Protein AF-A0AAN9QXZ0-F1 (afdb_monomer_lite)

Organism: Canavalia gladiata (NCBI:txid3824)

Radius of gyration: 25.08 Å; chains: 1; bounding box: 59×78×86 Å

Foldseek 3Di:
DDDDDDDPPPPPPPPPPQLLVCQQDVALFHEADPPPDFQHKYFDAQQVDWFQALCCVPPVGTGRFGDAPWAWRHKYKAWEQDWDPPLLPDPPNSSVVSCVVCVVVVALVAKAKEKEWEWADDNIIITTITITMDSHHDPCPALVNCLQPDDLVLVLQFKKKAKDWPWFDPLLRVLVVVPRMDSQSPQFDWDWDDDPRYIYIYTYLVRHPLSNLNVVVCLVTLQGTKMKMWIWGHDDDSVNPPTHTNGIMIRHRHDSVSHHYDYDPDPPPPDPPPPDDDDDDDDDDDDDDDDDDDDDDDDDDDDDDDDDCVVVVVVVVVVVVVSVVSVVVSVVVVD

pLDDT: mean 77.3, std 26.91, range [22.84, 98.81]

Secondary structure (DSSP, 8-state):
------------------HHHHHHHSSSS-B--TTT--SEEE---GGGSEEE-TTHHHH--EEE--S-SSEEEEEEEEEESS----GGGSTT-HHHHHHHHHHHTT-STT-EEEEEEEEE-SSSEEEEEEEEEESSPPPTTSHHHHHHHS-HHHHHHHEEEEEEEEE--HHHHHHHHHTSEE-HHHHSEEEEEE-SSEEEEEEEGGG-HHHHHHHHHHHHTTTT-EEEEEEEE---SGGGPSP-EEEEEEEES--GGGPEE---S-------------------------------------------HHHHHHHHHHHHHHHHHHHHHHHHTT-

Sequence (335 aa):
MCPTDSDSRSSTSADSAHWTSTTINGGSIRHIDLNSGTNGWASPPGDVFHLRSRTYFTERVKSPAGDYLLSPVGMDWLKSTAKLENVLGRPDNRVAQALRQAQAQGKSKKSLIFAVNLQIPGKEYHSAVFYFAAEDPVPSGSLLGRFIEGDDGFRNQRFKLVNRIVKGPWIVKKTVGNYSACLLGRALTCNYHRGPNYFEIDVDIGSSAIANAILRLALGYVTCVTIDMGFVVEAQTQEELPERLIGAVRVCQMEMSSATVVDVPNATRGGNKHFFLWDEGRTGWVSESFGWWAACGTGEEECEVNGTAHAAEKCHKTTLLFEQQAMLDIAAAIQ

InterPro domains:
  IPR009769 Protein ENHANCED DISEASE RESISTANCE 2, C-terminal [PF07059] (41-255)
  IPR045096 Protein ENHANCED DISEASE RESISTANCE 2-like [PTHR12136] (15-264)

Structure (mmCIF, N/CA/C/O backbone):
data_AF-A0AAN9QXZ0-F1
#
_entry.id   AF-A0AAN9QXZ0-F1
#
loop_
_atom_site.group_PDB
_atom_site.id
_atom_site.type_symbol
_atom_site.label_atom_id
_atom_site.label_alt_id
_atom_site.label_comp_id
_atom_site.label_asym_id
_atom_site.label_entity_id
_atom_site.label_seq_id
_atom_site.pdbx_PDB_ins_code
_atom_site.Cartn_x
_atom_site.Cartn_y
_atom_site.Cartn_z
_atom_site.occupancy
_atom_site.B_iso_or_equiv
_atom_site.auth_seq_id
_atom_site.auth_comp_id
_atom_site.auth_asym_id
_atom_site.auth_atom_id
_atom_site.pdbx_PDB_model_num
ATOM 1 N N . MET A 1 1 ? 28.808 -45.214 36.063 1.00 36.94 1 MET A N 1
ATOM 2 C CA . MET A 1 1 ? 28.661 -45.887 34.758 1.00 36.94 1 MET A CA 1
ATOM 3 C C . MET A 1 1 ? 27.205 -45.772 34.350 1.00 36.94 1 MET A C 1
ATOM 5 O O . MET A 1 1 ? 26.359 -46.353 35.015 1.00 36.94 1 MET A O 1
ATOM 9 N N . CYS A 1 2 ? 26.919 -44.944 33.349 1.00 36.31 2 CYS A N 1
ATOM 10 C CA . CYS A 1 2 ? 25.605 -44.850 32.711 1.00 36.31 2 CYS A CA 1
ATOM 11 C C . CYS A 1 2 ? 25.415 -46.011 31.719 1.00 36.31 2 CYS A C 1
ATOM 13 O O . CYS A 1 2 ? 26.405 -46.449 31.129 1.00 36.31 2 CYS A O 1
ATOM 15 N N . PRO A 1 3 ? 24.171 -46.423 31.450 1.00 43.22 3 PRO A N 1
ATOM 16 C CA . PRO A 1 3 ? 23.755 -46.930 30.143 1.00 43.22 3 PRO A CA 1
ATOM 17 C C . PRO A 1 3 ? 22.738 -45.943 29.531 1.00 43.22 3 PRO A C 1
ATOM 19 O O . PRO A 1 3 ? 21.721 -45.650 30.151 1.00 43.22 3 PRO A O 1
ATOM 22 N N . THR A 1 4 ? 23.156 -45.139 28.552 1.00 37.72 4 THR A N 1
ATOM 23 C CA . THR A 1 4 ? 23.056 -45.336 27.086 1.00 37.72 4 THR A CA 1
ATOM 24 C C . THR A 1 4 ? 21.648 -45.200 26.507 1.00 37.72 4 THR A C 1
ATOM 26 O O . THR A 1 4 ? 20.700 -45.874 26.897 1.00 37.72 4 THR A O 1
ATOM 29 N N . ASP A 1 5 ? 21.592 -44.260 25.567 1.00 36.69 5 ASP A N 1
ATOM 30 C CA . ASP A 1 5 ? 20.453 -43.685 24.875 1.00 36.69 5 ASP A CA 1
ATOM 31 C C . ASP A 1 5 ? 19.655 -44.686 24.036 1.00 36.69 5 ASP A C 1
ATOM 33 O O . ASP A 1 5 ? 20.206 -45.531 23.330 1.00 36.69 5 ASP A O 1
ATOM 37 N N . SER A 1 6 ? 18.336 -44.496 24.026 1.00 39.97 6 SER A N 1
ATOM 38 C CA . SER A 1 6 ? 17.494 -44.883 22.899 1.00 39.97 6 SER A CA 1
ATOM 39 C C . SER A 1 6 ? 16.998 -43.610 22.219 1.00 39.97 6 SER A C 1
ATOM 41 O O . SER A 1 6 ? 16.113 -42.922 22.735 1.00 39.97 6 SER A O 1
ATOM 43 N N . ASP A 1 7 ? 17.602 -43.312 21.070 1.00 36.62 7 ASP A N 1
ATOM 44 C CA . ASP A 1 7 ? 17.244 -42.244 20.140 1.00 36.62 7 ASP A CA 1
ATOM 45 C C . ASP A 1 7 ? 15.746 -42.258 19.807 1.00 36.62 7 ASP A C 1
ATOM 47 O O . ASP A 1 7 ? 15.268 -43.044 18.983 1.00 36.62 7 ASP A O 1
ATOM 51 N N . SER A 1 8 ? 14.998 -41.321 20.390 1.00 38.12 8 SER A N 1
ATOM 52 C CA . SER A 1 8 ? 13.732 -40.890 19.806 1.00 38.12 8 SER A CA 1
ATOM 53 C C . SER A 1 8 ? 14.053 -39.869 18.718 1.00 38.12 8 SER A C 1
ATOM 55 O O . SER A 1 8 ? 14.260 -38.684 18.969 1.00 38.12 8 SER A O 1
ATOM 57 N N . ARG A 1 9 ? 14.139 -40.355 17.475 1.00 39.03 9 ARG A N 1
ATOM 58 C CA . ARG A 1 9 ? 14.052 -39.505 16.285 1.00 39.03 9 ARG A CA 1
ATOM 59 C C . ARG A 1 9 ? 12.728 -38.752 16.368 1.00 39.03 9 ARG A C 1
ATOM 61 O O . ARG A 1 9 ? 11.687 -39.301 16.010 1.00 39.03 9 ARG A O 1
ATOM 68 N N . SER A 1 10 ? 12.762 -37.510 16.846 1.00 36.34 10 SER A N 1
ATOM 69 C CA . SER A 1 10 ? 11.668 -36.580 16.626 1.00 36.34 10 SER A CA 1
ATOM 70 C C . SER A 1 10 ? 11.661 -36.282 15.132 1.00 36.34 10 SER A C 1
ATOM 72 O O . SER A 1 10 ? 12.458 -35.520 14.591 1.00 36.34 10 SER A O 1
ATOM 74 N N . SER A 1 11 ? 10.787 -36.998 14.434 1.00 35.00 11 SER A N 1
ATOM 75 C CA . SER A 1 11 ? 10.291 -36.601 13.132 1.00 35.00 11 SER A CA 1
ATOM 76 C C . SER A 1 11 ? 9.861 -35.144 13.248 1.00 35.00 11 SER A C 1
ATOM 78 O O . SER A 1 11 ? 8.850 -34.853 13.887 1.00 35.00 11 SER A O 1
ATOM 80 N N . THR A 1 12 ? 10.654 -34.233 12.691 1.00 37.94 12 THR A N 1
ATOM 81 C CA . THR A 1 12 ? 10.238 -32.862 12.439 1.00 37.94 12 THR A CA 1
ATOM 82 C C . THR A 1 12 ? 9.000 -32.954 11.564 1.00 37.94 12 THR A C 1
ATOM 84 O O . THR A 1 12 ? 9.071 -33.255 10.372 1.00 37.94 12 THR A O 1
ATOM 87 N N . SER A 1 13 ? 7.842 -32.796 12.200 1.00 39.69 13 SER A N 1
ATOM 88 C CA . SER A 1 13 ? 6.572 -32.629 11.530 1.00 39.69 13 SER A CA 1
ATOM 89 C C . SER A 1 13 ? 6.757 -31.501 10.524 1.00 39.69 13 SER A C 1
ATOM 91 O O . SER A 1 13 ? 7.084 -30.368 10.878 1.00 39.69 13 SER A O 1
ATOM 93 N N . ALA A 1 14 ? 6.551 -31.808 9.246 1.00 42.06 14 ALA A N 1
ATOM 94 C CA . ALA A 1 14 ? 6.189 -30.814 8.249 1.00 42.06 14 ALA A CA 1
ATOM 95 C C . ALA A 1 14 ? 4.781 -30.295 8.600 1.00 42.06 14 ALA A C 1
ATOM 97 O O . ALA A 1 14 ? 3.820 -30.503 7.858 1.00 42.06 14 ALA A O 1
ATOM 98 N N . ASP A 1 15 ? 4.651 -29.699 9.790 1.00 45.25 15 ASP A N 1
ATOM 99 C CA . ASP A 1 15 ? 3.459 -29.015 10.246 1.00 45.25 15 ASP A CA 1
ATOM 100 C C . ASP A 1 15 ? 3.164 -27.942 9.213 1.00 45.25 15 ASP A C 1
ATOM 102 O O . ASP A 1 15 ? 4.011 -27.111 8.881 1.00 45.25 15 ASP A O 1
ATOM 106 N N . SER A 1 16 ? 1.973 -28.042 8.631 1.00 52.72 16 SER A N 1
ATOM 107 C CA . SER A 1 16 ? 1.512 -27.219 7.524 1.00 52.72 16 SER A CA 1
ATOM 108 C C . SER A 1 16 ? 1.803 -25.745 7.796 1.00 52.72 16 SER A C 1
ATOM 110 O O . SER A 1 16 ? 1.114 -25.130 8.615 1.00 52.72 16 SER A O 1
ATOM 112 N N . ALA A 1 17 ? 2.814 -25.190 7.128 1.00 71.00 17 ALA A N 1
ATOM 113 C CA . ALA A 1 17 ? 3.158 -23.786 7.267 1.00 71.00 17 ALA A CA 1
ATOM 114 C C . ALA A 1 17 ? 1.901 -22.931 7.042 1.00 71.00 17 ALA A C 1
ATOM 116 O O . ALA A 1 17 ? 1.109 -23.200 6.132 1.00 71.00 17 ALA A O 1
ATOM 117 N N . HIS A 1 18 ? 1.685 -21.931 7.900 1.00 89.50 18 HIS A N 1
ATOM 118 C CA . HIS A 1 18 ? 0.570 -21.000 7.744 1.00 89.50 18 HIS A CA 1
ATOM 119 C C . HIS A 1 18 ? 0.632 -20.346 6.354 1.00 89.50 18 HIS A C 1
ATOM 121 O O . HIS A 1 18 ? 1.725 -20.070 5.856 1.00 89.50 18 HIS A O 1
ATOM 127 N N . TRP A 1 19 ? -0.519 -20.082 5.725 1.00 93.81 19 TRP A N 1
ATOM 128 C CA . TRP A 1 19 ? -0.582 -19.630 4.325 1.00 93.81 19 TRP A CA 1
ATOM 129 C C . TRP A 1 19 ? 0.237 -18.358 4.065 1.00 93.81 19 TRP A C 1
ATOM 131 O O . TRP A 1 19 ? 0.806 -18.198 2.986 1.00 93.81 19 TRP A O 1
ATOM 141 N N . THR A 1 20 ? 0.365 -17.494 5.076 1.00 94.19 20 THR A N 1
ATOM 142 C CA . THR A 1 20 ? 1.166 -16.268 4.990 1.00 94.19 20 THR A CA 1
ATOM 143 C C . THR A 1 20 ? 2.662 -16.540 4.863 1.00 94.19 20 THR A C 1
ATOM 145 O O . THR A 1 20 ? 3.371 -15.754 4.248 1.00 94.19 20 THR A O 1
ATOM 148 N N . SER A 1 21 ? 3.171 -17.666 5.372 1.00 92.94 21 SER A N 1
ATOM 149 C CA . SER A 1 21 ? 4.583 -18.036 5.212 1.00 92.94 21 SER A CA 1
ATOM 150 C C . SER A 1 21 ? 4.929 -18.248 3.736 1.00 92.94 21 SER A C 1
ATOM 152 O O . SER A 1 21 ? 5.956 -17.766 3.251 1.00 92.94 21 SER A O 1
ATOM 154 N N . THR A 1 22 ? 4.031 -18.896 2.988 1.00 90.88 22 THR A N 1
ATOM 155 C CA . THR A 1 22 ? 4.176 -19.086 1.541 1.00 90.88 22 THR A CA 1
ATOM 156 C C . THR A 1 22 ? 4.120 -17.754 0.798 1.00 90.88 22 THR A C 1
ATOM 158 O O . THR A 1 22 ? 4.896 -17.534 -0.130 1.00 90.88 22 THR A O 1
ATOM 161 N N . THR A 1 23 ? 3.248 -16.828 1.206 1.00 94.75 23 THR A N 1
ATOM 162 C CA . THR A 1 23 ? 3.128 -15.531 0.527 1.00 94.75 23 THR A CA 1
ATOM 163 C C . THR A 1 23 ? 4.275 -14.579 0.862 1.00 94.75 23 THR A C 1
ATOM 165 O O . THR A 1 23 ? 4.736 -13.858 -0.020 1.00 94.75 23 THR A O 1
ATOM 168 N N . ILE A 1 24 ? 4.801 -14.603 2.085 1.00 95.75 24 ILE A N 1
ATOM 169 C CA . ILE A 1 24 ? 5.940 -13.763 2.474 1.00 95.75 24 ILE A CA 1
ATOM 170 C C . ILE A 1 24 ? 7.179 -14.130 1.649 1.00 95.75 24 ILE A C 1
ATOM 172 O O . ILE A 1 24 ? 7.885 -13.246 1.168 1.00 95.75 24 ILE A O 1
ATOM 176 N N . ASN A 1 25 ? 7.407 -15.426 1.427 1.00 91.81 25 ASN A N 1
ATOM 177 C CA . ASN A 1 25 ? 8.612 -15.920 0.760 1.00 91.81 25 ASN A CA 1
ATOM 178 C C . ASN A 1 25 ? 8.453 -16.147 -0.755 1.00 91.81 25 ASN A C 1
ATOM 180 O O . ASN A 1 25 ? 9.446 -16.377 -1.437 1.00 91.81 25 ASN A O 1
ATOM 184 N N . GLY A 1 26 ? 7.229 -16.099 -1.289 1.00 86.00 26 GLY A N 1
ATOM 185 C CA . GLY A 1 26 ? 6.931 -16.400 -2.697 1.00 86.00 26 GLY A CA 1
ATOM 186 C C . GLY A 1 26 ? 6.700 -15.184 -3.600 1.00 86.00 26 GLY A C 1
ATOM 187 O O . GLY A 1 26 ? 6.128 -15.348 -4.673 1.00 86.00 26 GLY A O 1
ATOM 188 N N . GLY A 1 27 ? 7.026 -13.970 -3.144 1.00 83.75 27 GLY A N 1
ATOM 189 C CA . GLY A 1 27 ? 6.829 -12.731 -3.909 1.00 83.75 27 GLY A CA 1
ATOM 190 C C . GLY A 1 27 ? 7.903 -12.442 -4.938 1.00 83.75 27 GLY A C 1
ATOM 191 O O . GLY A 1 27 ? 8.989 -13.013 -4.887 1.00 83.75 27 GLY A O 1
ATOM 192 N N . SER A 1 28 ? 7.607 -11.521 -5.860 1.00 86.38 28 SER A N 1
ATOM 193 C CA . SER A 1 28 ? 8.611 -11.076 -6.836 1.00 86.38 28 SER A CA 1
ATOM 194 C C . SER A 1 28 ? 9.734 -10.265 -6.188 1.00 86.38 28 SER A C 1
ATOM 196 O O . SER A 1 28 ? 10.853 -10.236 -6.695 1.00 86.38 28 SER A O 1
ATOM 198 N N . ILE A 1 29 ? 9.461 -9.663 -5.027 1.00 89.31 29 ILE A N 1
ATOM 199 C CA . ILE A 1 29 ? 10.470 -9.058 -4.163 1.00 89.31 29 ILE A CA 1
ATOM 200 C C . ILE A 1 29 ? 10.706 -9.988 -2.969 1.00 89.31 29 ILE A C 1
ATOM 202 O O . ILE A 1 29 ? 9.769 -10.412 -2.288 1.00 89.31 29 ILE A O 1
ATOM 206 N N . ARG A 1 30 ? 11.977 -10.274 -2.674 1.00 92.31 30 ARG A N 1
ATOM 207 C CA . ARG A 1 30 ? 12.363 -11.154 -1.562 1.00 92.31 30 ARG A CA 1
ATOM 208 C C . ARG A 1 30 ? 12.087 -10.500 -0.211 1.00 92.31 30 ARG A C 1
ATOM 210 O O . ARG A 1 30 ? 12.412 -9.328 -0.025 1.00 92.31 30 ARG A O 1
ATOM 217 N N . HIS A 1 31 ? 11.571 -11.275 0.738 1.00 95.19 31 HIS A N 1
ATOM 218 C CA . HIS A 1 31 ? 11.568 -10.880 2.143 1.00 95.19 31 HIS A CA 1
ATOM 219 C C . HIS A 1 31 ? 13.000 -10.937 2.695 1.00 95.19 31 HIS A C 1
ATOM 221 O O . HIS A 1 31 ? 13.721 -11.908 2.457 1.00 95.19 31 HIS A O 1
ATOM 227 N N . ILE A 1 32 ? 13.431 -9.888 3.388 1.00 94.81 32 ILE A N 1
ATOM 228 C CA . ILE A 1 32 ? 14.819 -9.710 3.831 1.00 94.81 32 ILE A CA 1
ATOM 229 C C . ILE A 1 32 ? 14.897 -9.330 5.310 1.00 94.81 32 ILE A C 1
ATOM 231 O O . ILE A 1 32 ? 13.918 -8.894 5.914 1.00 94.81 32 ILE A O 1
ATOM 235 N N . ASP A 1 33 ? 16.094 -9.459 5.886 1.00 95.25 33 ASP A N 1
ATOM 236 C CA . ASP A 1 33 ? 16.373 -8.915 7.213 1.00 95.25 33 ASP A CA 1
ATOM 237 C C . ASP A 1 33 ? 16.193 -7.388 7.231 1.00 95.25 33 ASP A C 1
ATOM 239 O O . ASP A 1 33 ? 16.656 -6.674 6.339 1.00 95.25 33 ASP A O 1
ATOM 243 N N . LEU A 1 34 ? 15.545 -6.880 8.278 1.00 93.50 34 LEU A N 1
ATOM 244 C CA . LEU A 1 34 ? 15.155 -5.475 8.392 1.00 93.50 34 LEU A CA 1
ATOM 245 C C . LEU A 1 34 ? 16.350 -4.504 8.420 1.00 93.50 34 LEU A C 1
ATOM 247 O O . LEU A 1 34 ? 16.224 -3.361 7.960 1.00 93.50 34 LEU A O 1
ATOM 251 N N . ASN A 1 35 ? 17.471 -4.928 9.008 1.00 90.69 35 ASN A N 1
ATOM 252 C CA . ASN A 1 35 ? 18.607 -4.059 9.319 1.00 90.69 35 ASN A CA 1
ATOM 253 C C . ASN A 1 35 ? 19.766 -4.232 8.333 1.00 90.69 35 ASN A C 1
ATOM 255 O O . ASN A 1 35 ? 20.456 -3.262 8.023 1.00 90.69 35 ASN A O 1
ATOM 259 N N . SER A 1 36 ? 19.980 -5.455 7.851 1.00 90.75 36 SER A N 1
ATOM 260 C CA . SER A 1 36 ? 21.115 -5.834 7.004 1.00 90.75 36 SER A CA 1
ATOM 261 C C . SER A 1 36 ? 20.724 -6.204 5.571 1.00 90.75 36 SER A C 1
ATOM 263 O O . SER A 1 36 ? 21.588 -6.249 4.695 1.00 90.75 36 SER A O 1
ATOM 265 N N . GLY A 1 37 ? 19.438 -6.443 5.308 1.00 89.19 37 GLY A N 1
ATOM 266 C CA . GLY A 1 37 ? 18.949 -6.878 4.008 1.00 89.19 37 GLY A CA 1
ATOM 267 C C . GLY A 1 37 ? 19.008 -5.804 2.918 1.00 89.19 37 GLY A C 1
ATOM 268 O O . GLY A 1 37 ? 18.818 -4.610 3.161 1.00 89.19 37 GLY A O 1
ATOM 269 N N . THR A 1 38 ? 19.208 -6.246 1.676 1.00 89.25 38 THR A N 1
ATOM 270 C CA . THR A 1 38 ? 19.199 -5.407 0.469 1.00 89.25 38 THR A CA 1
ATOM 271 C C . THR A 1 38 ? 18.417 -6.082 -0.659 1.00 89.25 38 THR A C 1
ATOM 273 O O . THR A 1 38 ? 18.215 -7.298 -0.638 1.00 89.25 38 THR A O 1
ATOM 276 N N . ASN A 1 39 ? 17.973 -5.289 -1.641 1.00 88.56 39 ASN A N 1
ATOM 277 C CA . ASN A 1 39 ? 17.208 -5.742 -2.808 1.00 88.56 39 A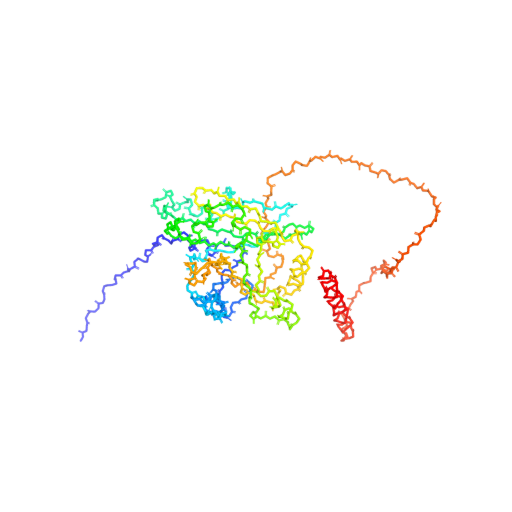SN A CA 1
ATOM 278 C C . ASN A 1 39 ? 16.021 -6.645 -2.421 1.00 88.56 39 ASN A C 1
ATOM 280 O O . ASN A 1 39 ? 15.962 -7.835 -2.757 1.00 88.56 39 ASN A O 1
ATOM 284 N N . GLY A 1 40 ? 15.134 -6.080 -1.602 1.00 92.69 40 GLY A N 1
ATOM 285 C CA . GLY A 1 40 ? 14.073 -6.818 -0.935 1.00 92.69 40 GLY A CA 1
ATOM 286 C C . GLY A 1 40 ? 13.101 -5.924 -0.172 1.00 92.69 40 GLY A C 1
ATOM 287 O O . GLY A 1 40 ? 13.238 -4.697 -0.159 1.00 92.69 40 GLY A O 1
ATOM 288 N N . TRP A 1 41 ? 12.142 -6.552 0.502 1.00 95.69 41 TRP A N 1
ATOM 289 C CA . TRP A 1 41 ? 11.209 -5.893 1.406 1.00 95.69 41 TRP A CA 1
ATOM 290 C C . TRP A 1 41 ? 11.253 -6.495 2.817 1.00 95.69 41 TRP A C 1
ATOM 292 O O . TRP A 1 41 ? 11.592 -7.662 3.003 1.00 95.69 41 TRP A O 1
ATOM 302 N N . ALA A 1 42 ? 10.901 -5.700 3.823 1.00 97.00 42 ALA A N 1
ATOM 303 C CA . ALA A 1 42 ? 10.795 -6.136 5.215 1.00 97.00 42 ALA A CA 1
ATOM 304 C C . ALA A 1 42 ? 9.619 -5.444 5.916 1.00 97.00 42 ALA A C 1
ATOM 306 O O . ALA A 1 42 ? 9.055 -4.480 5.397 1.00 97.00 42 ALA A O 1
ATOM 307 N N . SER A 1 43 ? 9.279 -5.897 7.120 1.00 96.94 43 SER A N 1
ATOM 308 C CA . SER A 1 43 ? 8.297 -5.228 7.983 1.00 96.94 43 SER A CA 1
ATOM 309 C C . SER A 1 43 ? 9.026 -4.335 8.998 1.00 96.94 43 SER A C 1
ATOM 311 O O . SER A 1 43 ? 9.713 -4.871 9.871 1.00 96.94 43 SER A O 1
ATOM 313 N N . PRO A 1 44 ? 8.961 -2.993 8.892 1.00 97.31 44 PRO A N 1
ATOM 314 C CA . PRO A 1 44 ? 9.585 -2.113 9.877 1.00 97.31 44 PRO A CA 1
ATOM 315 C C . PRO A 1 44 ? 8.846 -2.174 11.230 1.00 97.31 44 PRO A C 1
ATOM 317 O O . PRO A 1 44 ? 7.750 -2.708 11.310 1.00 97.31 44 PRO A O 1
ATOM 320 N N . PRO A 1 45 ? 9.394 -1.636 12.330 1.00 97.31 45 PRO A N 1
ATOM 321 C CA . PRO A 1 45 ? 8.628 -1.439 13.558 1.00 97.31 45 PRO A CA 1
ATOM 322 C C . PRO A 1 45 ? 7.639 -0.287 13.357 1.00 97.31 45 PRO A C 1
ATOM 324 O O . PRO A 1 45 ? 8.008 0.733 12.780 1.00 97.31 45 PRO A O 1
ATOM 327 N N . GLY A 1 46 ? 6.399 -0.397 13.833 1.00 96.88 46 GLY A N 1
ATOM 328 C CA . GLY A 1 46 ? 5.414 0.680 13.661 1.00 96.88 46 GLY A CA 1
ATOM 329 C C . GLY A 1 46 ? 5.756 1.976 14.396 1.00 96.88 46 GLY A C 1
ATOM 330 O O . GLY A 1 46 ? 5.443 3.058 13.903 1.00 96.88 46 GLY A O 1
ATOM 331 N N . ASP A 1 47 ? 6.517 1.890 15.487 1.00 96.94 47 ASP A N 1
ATOM 332 C CA . ASP A 1 47 ? 6.959 3.048 16.273 1.00 96.94 47 ASP A CA 1
ATOM 333 C C . ASP A 1 47 ? 7.873 4.017 15.517 1.00 96.94 47 ASP A C 1
ATOM 335 O O . ASP A 1 47 ? 8.067 5.159 15.936 1.00 96.94 47 ASP A O 1
ATOM 339 N N . VAL A 1 48 ? 8.412 3.604 14.366 1.00 95.50 48 VAL A N 1
ATOM 340 C CA . VAL A 1 48 ? 9.172 4.518 13.508 1.00 95.50 48 VAL A CA 1
ATOM 341 C C . VAL A 1 48 ? 8.280 5.548 12.808 1.00 95.50 48 VAL A C 1
ATOM 343 O O . VAL A 1 48 ? 8.782 6.573 12.340 1.00 95.50 48 VAL A O 1
ATOM 346 N N . PHE A 1 49 ? 6.969 5.303 12.745 1.00 96.19 49 PHE A N 1
ATOM 347 C CA . PHE A 1 49 ? 5.978 6.226 12.209 1.00 96.19 49 PHE A CA 1
ATOM 348 C C . PHE A 1 49 ? 5.306 6.991 13.347 1.00 96.19 49 PHE A C 1
ATOM 350 O O . PHE A 1 49 ? 4.828 6.404 14.313 1.00 96.19 49 PHE A O 1
ATOM 357 N N . HIS A 1 50 ? 5.239 8.315 13.210 1.00 95.69 50 HIS A N 1
ATOM 358 C CA . HIS A 1 50 ? 4.575 9.181 14.182 1.00 95.69 50 HIS A CA 1
ATOM 359 C C . HIS A 1 50 ? 3.219 9.622 13.628 1.00 95.69 50 HIS A C 1
ATOM 361 O O . HIS A 1 50 ? 3.156 10.377 12.651 1.00 95.69 50 HIS A O 1
ATOM 367 N N . LEU A 1 51 ? 2.139 9.152 14.251 1.00 97.12 51 LEU A N 1
ATOM 368 C CA . LEU A 1 51 ? 0.752 9.399 13.846 1.00 97.12 51 LEU A CA 1
ATOM 369 C C . LEU A 1 51 ? 0.009 10.245 14.884 1.00 97.12 51 LEU A C 1
ATOM 371 O O . LEU A 1 51 ? 0.552 10.567 15.939 1.00 97.12 51 LEU A O 1
ATOM 375 N N . ARG A 1 52 ? -1.221 10.667 14.569 1.00 97.69 52 ARG A N 1
ATOM 376 C CA . ARG A 1 52 ? -2.045 11.496 15.467 1.00 97.69 52 ARG A CA 1
ATOM 377 C C . ARG A 1 52 ? -2.261 10.772 16.806 1.00 97.69 52 ARG A C 1
ATOM 379 O O . ARG A 1 52 ? -2.835 9.683 16.827 1.00 97.69 52 ARG A O 1
ATOM 386 N N . SER A 1 53 ? -1.802 11.374 17.908 1.00 98.06 53 SER A N 1
ATOM 387 C CA . SER A 1 53 ? -1.986 10.826 19.257 1.00 98.06 53 SER A CA 1
ATOM 388 C C . SER A 1 53 ? -3.455 10.904 19.694 1.00 98.06 53 SER A C 1
ATOM 390 O O . SER A 1 53 ? -4.279 11.537 19.034 1.00 98.06 53 SER A O 1
ATOM 392 N N . ARG A 1 54 ? -3.783 10.332 20.861 1.00 97.88 54 ARG A N 1
ATOM 393 C CA . ARG A 1 54 ? -5.111 10.467 21.492 1.00 97.88 54 ARG A CA 1
ATOM 394 C C . ARG A 1 54 ? -5.538 11.922 21.718 1.00 97.88 54 ARG A C 1
ATOM 396 O O . ARG A 1 54 ? -6.729 12.191 21.714 1.00 97.88 54 ARG A O 1
ATOM 403 N N . THR A 1 55 ? -4.600 12.847 21.900 1.00 97.31 55 THR A N 1
ATOM 404 C CA . THR A 1 55 ? -4.861 14.270 22.180 1.00 97.31 55 THR A CA 1
ATOM 405 C C . THR A 1 55 ? -4.615 15.164 20.961 1.00 97.31 55 THR A C 1
ATOM 407 O O . THR A 1 55 ? -4.555 16.383 21.080 1.00 97.31 55 THR A O 1
ATOM 410 N N . TYR A 1 56 ? -4.467 14.603 19.755 1.00 97.88 56 TYR A N 1
ATOM 411 C CA . TYR A 1 56 ? -4.023 15.374 18.591 1.00 97.88 56 TYR A CA 1
ATOM 412 C C . TYR A 1 56 ? -4.917 16.575 18.248 1.00 97.88 56 TYR A C 1
ATOM 414 O O . TYR A 1 56 ? -4.397 17.619 17.859 1.00 97.88 56 TYR A O 1
ATOM 422 N N . PHE A 1 57 ? -6.243 16.473 18.373 1.00 96.94 57 PHE A N 1
ATOM 423 C CA . PHE A 1 57 ? -7.123 17.591 18.005 1.00 96.94 57 PHE A CA 1
ATOM 424 C C . PHE A 1 57 ? -7.069 18.770 18.980 1.00 96.94 57 PHE A C 1
ATOM 426 O O . PHE A 1 57 ? -7.382 19.888 18.574 1.00 96.94 57 PHE A O 1
ATOM 433 N N . THR A 1 58 ? -6.606 18.550 20.212 1.00 97.19 58 THR A N 1
ATOM 434 C CA . THR A 1 58 ? -6.404 19.602 21.215 1.00 97.19 58 THR A CA 1
ATOM 435 C C . THR A 1 58 ? -4.953 20.078 21.258 1.00 97.19 58 THR A C 1
ATOM 437 O O . THR A 1 58 ? -4.699 21.277 21.245 1.00 97.19 58 THR A O 1
ATOM 440 N N . GLU A 1 59 ? -3.992 19.155 21.253 1.00 96.56 59 GLU A N 1
ATOM 441 C CA . GLU A 1 59 ? -2.573 19.442 21.512 1.00 96.56 59 GLU A CA 1
ATOM 442 C C . GLU A 1 59 ? -1.699 19.430 20.251 1.00 96.56 59 GLU A C 1
ATOM 444 O O . GLU A 1 59 ? -0.552 19.865 20.288 1.00 96.56 59 GLU A O 1
ATOM 449 N N . ARG A 1 60 ? -2.211 18.923 19.121 1.00 96.25 60 ARG A N 1
ATOM 450 C CA . ARG A 1 60 ? -1.469 18.750 17.853 1.00 96.25 60 ARG A CA 1
ATOM 451 C C . ARG A 1 60 ? -0.226 17.860 17.962 1.00 96.25 60 ARG A C 1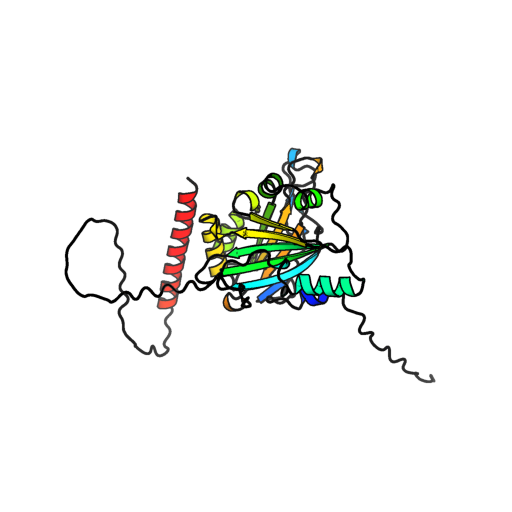
ATOM 453 O O . ARG A 1 60 ? 0.654 17.911 17.102 1.00 96.25 60 ARG A O 1
ATOM 460 N N . VAL A 1 61 ? -0.190 16.978 18.960 1.00 96.25 61 VAL A N 1
ATOM 461 C CA . VAL A 1 61 ? 0.928 16.062 19.217 1.00 96.25 61 VAL A CA 1
ATOM 462 C C . VAL A 1 61 ? 0.762 14.745 18.462 1.00 96.25 61 VAL A C 1
ATOM 464 O O . VAL A 1 61 ? -0.299 14.123 18.467 1.00 96.25 61 VAL A O 1
ATOM 467 N N . LYS A 1 62 ? 1.842 14.292 17.825 1.00 96.75 62 LYS A N 1
ATOM 468 C CA . LYS A 1 62 ? 1.935 12.951 17.242 1.00 96.75 62 LYS A CA 1
ATOM 469 C C . LYS A 1 62 ? 2.724 12.025 18.165 1.00 96.75 62 LYS A C 1
ATOM 471 O O . LYS A 1 62 ? 3.640 12.480 18.843 1.00 96.75 62 LYS A O 1
ATOM 476 N N . SER A 1 63 ? 2.396 10.740 18.160 1.00 96.62 63 SER A N 1
ATOM 477 C CA . SER A 1 63 ? 3.088 9.701 18.930 1.00 96.62 63 SER A CA 1
ATOM 478 C C . SER A 1 63 ? 3.489 8.532 18.026 1.00 96.62 63 SER A C 1
ATOM 480 O O . SER A 1 63 ? 2.894 8.380 16.953 1.00 96.62 63 SER A O 1
ATOM 482 N N . PRO A 1 64 ? 4.467 7.705 18.435 1.00 97.81 64 PRO A N 1
ATOM 483 C CA . PRO A 1 64 ? 4.738 6.421 17.791 1.00 97.81 64 PRO A CA 1
ATOM 484 C C . PRO A 1 64 ? 3.450 5.615 17.568 1.00 97.81 64 PRO A C 1
ATOM 486 O O . PRO A 1 64 ? 2.556 5.627 18.420 1.00 97.81 64 PRO A O 1
ATOM 489 N N . ALA A 1 65 ? 3.326 4.980 16.402 1.00 97.06 65 ALA A N 1
ATOM 490 C CA . ALA A 1 65 ? 2.084 4.338 15.974 1.00 97.06 65 ALA A CA 1
ATOM 491 C C . ALA A 1 65 ? 1.801 2.986 16.653 1.00 97.06 65 ALA A C 1
ATOM 493 O O . ALA A 1 65 ? 0.644 2.559 16.662 1.00 97.06 65 ALA A O 1
ATOM 494 N N . GLY A 1 66 ? 2.823 2.310 17.191 1.00 96.88 66 GLY A N 1
ATOM 495 C CA . GLY A 1 66 ? 2.706 0.950 17.713 1.00 96.88 66 GLY A CA 1
ATOM 496 C C . GLY A 1 66 ? 2.317 -0.081 16.649 1.00 96.88 66 GLY A C 1
ATOM 497 O O . GLY A 1 66 ? 2.645 0.054 15.467 1.00 96.88 66 GLY A O 1
ATOM 498 N N . ASP A 1 67 ? 1.608 -1.123 17.082 1.00 96.81 67 ASP A N 1
ATOM 499 C CA . ASP A 1 67 ? 1.261 -2.277 16.252 1.00 96.81 67 ASP A CA 1
ATOM 500 C C . ASP A 1 67 ? 0.280 -1.967 15.113 1.00 96.81 67 ASP A C 1
ATOM 502 O O . ASP A 1 67 ? -0.694 -1.204 15.235 1.00 96.81 67 ASP A O 1
ATOM 506 N N . TYR A 1 68 ? 0.491 -2.666 14.000 1.00 97.00 68 TYR A N 1
ATOM 507 C CA . TYR A 1 68 ? -0.355 -2.593 12.815 1.00 97.00 68 TYR A CA 1
ATOM 508 C C . TYR A 1 68 ? -1.737 -3.192 13.058 1.00 97.00 68 TYR A C 1
ATOM 510 O O . TYR A 1 68 ? -1.932 -4.055 13.914 1.00 97.00 68 TYR A O 1
ATOM 518 N N . LEU A 1 69 ? -2.722 -2.723 12.297 1.00 98.06 69 LEU A N 1
ATOM 519 C CA . LEU A 1 69 ? -4.043 -3.345 12.249 1.00 98.06 69 LEU A CA 1
ATOM 520 C C . LEU A 1 69 ? -3.996 -4.685 11.510 1.00 98.06 69 LEU A C 1
ATOM 522 O O . LEU A 1 69 ? -4.718 -5.600 11.890 1.00 98.06 69 LEU A O 1
ATOM 526 N N . LEU A 1 70 ? -3.161 -4.781 10.473 1.00 98.44 70 LEU A N 1
ATOM 527 C CA . LEU A 1 70 ? -3.018 -5.928 9.585 1.00 98.44 70 LEU A CA 1
ATOM 528 C C . LEU A 1 70 ? -1.542 -6.335 9.476 1.00 98.44 70 LEU A C 1
ATOM 530 O O . LEU A 1 70 ? -0.647 -5.489 9.409 1.00 98.44 70 LEU A O 1
ATOM 534 N N . SER A 1 71 ? -1.281 -7.637 9.402 1.00 97.75 71 SER A N 1
ATOM 535 C CA . SER A 1 71 ? 0.071 -8.174 9.232 1.00 97.75 71 SER A CA 1
ATOM 536 C C . SER A 1 71 ? 0.523 -8.039 7.774 1.00 97.75 71 SER A C 1
ATOM 538 O O . SER A 1 71 ? -0.240 -8.422 6.889 1.00 97.75 71 SER A O 1
ATOM 540 N N . PRO A 1 72 ? 1.738 -7.551 7.472 1.00 97.81 72 PRO A N 1
ATOM 541 C CA . PRO A 1 72 ? 2.295 -7.603 6.124 1.00 97.81 72 PRO A CA 1
ATOM 542 C C . PRO A 1 72 ? 2.519 -9.058 5.706 1.00 97.81 72 PRO A C 1
ATOM 544 O O . PRO A 1 72 ? 3.132 -9.833 6.438 1.00 97.81 72 PRO A O 1
ATOM 547 N N . VAL A 1 73 ? 2.017 -9.441 4.533 1.00 97.44 73 VAL A N 1
ATOM 548 C CA . VAL A 1 73 ? 2.068 -10.834 4.044 1.00 97.44 73 VAL A CA 1
ATOM 549 C C . VAL A 1 73 ? 2.716 -10.973 2.671 1.00 97.44 73 VAL A C 1
ATOM 551 O O . VAL A 1 73 ? 2.814 -12.082 2.145 1.00 97.44 73 VAL A O 1
ATOM 554 N N . GLY A 1 74 ? 3.170 -9.872 2.080 1.00 96.62 74 GLY A N 1
ATOM 555 C CA . GLY A 1 74 ? 3.889 -9.889 0.817 1.00 96.62 74 GLY A CA 1
ATOM 556 C C . GLY A 1 74 ? 4.041 -8.505 0.209 1.00 96.62 74 GLY A C 1
ATOM 557 O O . GLY A 1 74 ? 3.274 -7.587 0.501 1.00 96.62 74 GLY A O 1
ATOM 558 N N . MET A 1 75 ? 4.988 -8.397 -0.713 1.00 95.69 75 MET A N 1
ATOM 559 C CA . MET A 1 75 ? 5.080 -7.291 -1.652 1.00 95.69 75 MET A CA 1
ATOM 560 C C . MET A 1 75 ? 5.451 -7.846 -3.025 1.00 95.69 75 MET A C 1
ATOM 562 O O . MET A 1 75 ? 6.306 -8.729 -3.114 1.00 95.69 75 MET A O 1
ATOM 566 N N . ASP A 1 76 ? 4.819 -7.332 -4.076 1.00 95.75 76 ASP A N 1
ATOM 567 C CA . ASP A 1 76 ? 5.189 -7.638 -5.453 1.00 95.75 76 ASP A CA 1
ATOM 568 C C . ASP A 1 76 ? 5.567 -6.363 -6.212 1.00 95.75 76 ASP A C 1
ATOM 570 O O . ASP A 1 76 ? 4.888 -5.340 -6.136 1.00 95.75 76 ASP A O 1
ATOM 574 N N . TRP A 1 77 ? 6.646 -6.460 -6.982 1.00 94.50 77 TRP A N 1
ATOM 575 C CA . TRP A 1 77 ? 6.971 -5.578 -8.093 1.00 94.50 77 TRP A CA 1
ATOM 576 C C . TRP A 1 77 ? 6.587 -6.271 -9.398 1.00 94.50 77 TRP A C 1
ATOM 578 O O . TRP A 1 77 ? 7.174 -7.298 -9.762 1.00 94.50 77 TRP A O 1
ATOM 588 N N . LEU A 1 78 ? 5.562 -5.747 -10.063 1.00 94.88 78 LEU A N 1
ATOM 589 C CA . LEU A 1 78 ? 4.970 -6.333 -11.262 1.00 94.88 78 LEU A CA 1
ATOM 590 C C . LEU A 1 78 ? 5.141 -5.395 -12.450 1.00 94.88 78 LEU A C 1
ATOM 592 O O . LEU A 1 78 ? 5.174 -4.174 -12.293 1.00 94.88 78 LEU A O 1
ATOM 596 N N . LYS A 1 79 ? 5.203 -5.975 -13.643 1.00 94.12 79 LYS A N 1
ATOM 597 C CA . LYS A 1 79 ? 5.304 -5.262 -14.911 1.00 94.12 79 LYS A CA 1
ATOM 598 C C . LYS A 1 79 ? 4.347 -5.853 -15.930 1.00 94.12 79 LYS A C 1
ATOM 600 O O . LYS A 1 79 ? 4.151 -7.061 -15.982 1.00 94.12 79 LYS A O 1
ATOM 605 N N . SER A 1 80 ? 3.758 -4.998 -16.751 1.00 94.06 80 SER A N 1
ATOM 606 C CA . SER A 1 80 ? 2.697 -5.379 -17.680 1.00 94.06 80 SER A CA 1
ATOM 607 C C . SER A 1 80 ? 2.606 -4.421 -18.869 1.00 94.06 80 SER A C 1
ATOM 609 O O . SER A 1 80 ? 3.177 -3.325 -18.873 1.00 94.06 80 SER A O 1
ATOM 611 N N . THR A 1 81 ? 1.886 -4.846 -19.907 1.00 92.81 81 THR A N 1
ATOM 612 C CA . THR A 1 81 ? 1.664 -4.065 -21.135 1.00 92.81 81 THR A CA 1
ATOM 613 C C . THR A 1 81 ? 0.556 -3.018 -20.999 1.00 92.81 81 THR A C 1
ATOM 615 O O . THR A 1 81 ? 0.478 -2.110 -21.823 1.00 92.81 81 THR A O 1
ATOM 618 N N . ALA A 1 82 ? -0.281 -3.121 -19.969 1.00 92.31 82 ALA A N 1
ATOM 619 C CA . ALA A 1 82 ? -1.369 -2.202 -19.655 1.00 92.31 82 ALA A CA 1
ATOM 620 C C . ALA A 1 82 ? -1.532 -2.100 -18.134 1.00 92.31 82 ALA A C 1
ATOM 622 O O . ALA A 1 82 ? -1.027 -2.945 -17.404 1.00 92.31 82 ALA A O 1
ATOM 623 N N . LYS A 1 83 ? -2.249 -1.081 -17.657 1.00 93.06 83 LYS A N 1
ATOM 624 C CA . LYS A 1 83 ? -2.5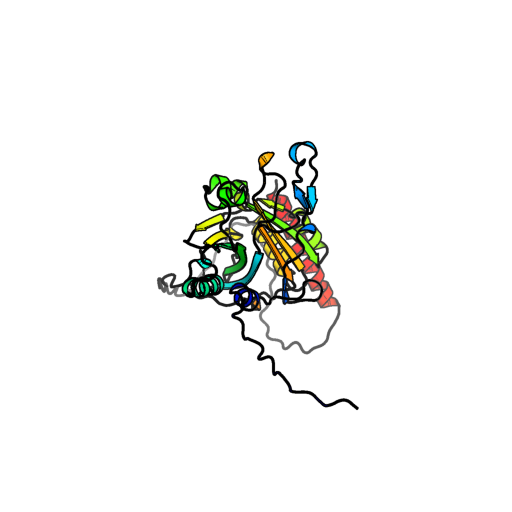25 -0.884 -16.229 1.00 93.06 83 LYS A CA 1
ATOM 625 C C . LYS A 1 83 ? -3.133 -2.155 -15.609 1.00 93.06 83 LYS A C 1
ATOM 627 O O . LYS A 1 83 ? -4.150 -2.648 -16.092 1.00 93.06 83 LYS A O 1
ATOM 632 N N . LEU A 1 84 ? -2.498 -2.687 -14.560 1.00 94.25 84 LEU A N 1
ATOM 633 C CA . LEU A 1 84 ? -3.020 -3.826 -13.801 1.00 94.25 84 LEU A CA 1
ATOM 634 C C . LEU A 1 84 ? -4.014 -3.331 -12.765 1.00 94.25 84 LEU A C 1
ATOM 636 O O . LEU A 1 84 ? -3.616 -2.655 -11.817 1.00 94.25 84 LEU A O 1
ATOM 640 N N . GLU A 1 85 ? -5.273 -3.700 -12.951 1.00 95.38 85 GLU A N 1
ATOM 641 C CA . GLU A 1 85 ? -6.357 -3.389 -12.026 1.00 95.38 85 GLU A CA 1
ATOM 642 C C . GLU A 1 85 ? -6.820 -4.644 -11.285 1.00 95.38 85 GLU A C 1
ATOM 644 O O . GLU A 1 85 ? -6.774 -5.747 -11.845 1.00 95.38 85 GLU A O 1
ATOM 649 N N . ASN A 1 86 ? -7.284 -4.471 -10.045 1.00 97.12 86 ASN A N 1
ATOM 650 C CA . ASN A 1 86 ? -7.862 -5.538 -9.220 1.00 97.12 86 ASN A CA 1
ATOM 651 C C . ASN A 1 86 ? -6.995 -6.817 -9.190 1.00 97.12 86 ASN A C 1
ATOM 653 O O . ASN A 1 86 ? -7.445 -7.922 -9.526 1.00 97.12 86 ASN A O 1
ATOM 657 N N . VAL A 1 87 ? -5.725 -6.660 -8.823 1.00 97.00 87 VAL A N 1
ATOM 658 C CA . VAL A 1 87 ? -4.694 -7.699 -8.834 1.00 97.00 87 VAL A CA 1
ATOM 659 C C . VAL A 1 87 ? -5.093 -8.906 -7.980 1.00 97.00 87 VAL A C 1
ATOM 661 O O . VAL A 1 87 ? -4.868 -10.037 -8.407 1.00 97.00 87 VAL A O 1
ATOM 664 N N . LEU A 1 88 ? -5.734 -8.716 -6.824 1.00 97.38 88 LEU A N 1
ATOM 665 C CA . LEU A 1 88 ? -6.235 -9.804 -5.971 1.00 97.38 88 LEU A CA 1
ATOM 666 C C . LEU A 1 88 ? -7.422 -10.559 -6.578 1.00 97.38 88 LEU A C 1
ATOM 668 O O . LEU A 1 88 ? -7.618 -11.742 -6.278 1.00 97.38 88 LEU A O 1
ATOM 672 N N . GLY A 1 89 ? -8.195 -9.902 -7.443 1.00 96.44 89 GLY A N 1
ATOM 673 C CA . GLY A 1 89 ? -9.301 -10.516 -8.174 1.00 96.44 89 GLY A CA 1
ATOM 674 C C . GLY A 1 89 ? -8.846 -11.507 -9.244 1.00 96.44 89 GLY A C 1
ATOM 675 O O . GLY A 1 89 ? -9.650 -12.304 -9.732 1.00 96.44 89 GLY A O 1
ATOM 676 N N . ARG A 1 90 ? -7.559 -11.498 -9.605 1.00 94.50 90 ARG A N 1
ATOM 677 C CA . ARG A 1 90 ? -7.031 -12.379 -10.639 1.00 94.50 90 ARG A CA 1
ATOM 678 C C . ARG A 1 90 ? -6.899 -13.833 -10.157 1.00 94.50 90 ARG A C 1
ATOM 680 O O . ARG A 1 90 ? -6.515 -14.095 -9.009 1.00 94.50 90 ARG A O 1
ATOM 687 N N . PRO A 1 91 ? -7.156 -14.819 -11.036 1.00 92.06 91 PRO A N 1
ATOM 688 C CA . PRO A 1 91 ? -7.025 -16.233 -10.686 1.00 92.06 91 PRO A CA 1
ATOM 689 C C . PRO A 1 91 ? -5.573 -16.646 -10.403 1.00 92.06 91 PRO A C 1
ATOM 691 O O . PRO A 1 91 ? -5.351 -17.535 -9.581 1.00 92.06 91 PRO A O 1
ATOM 694 N N . ASP A 1 92 ? -4.609 -15.981 -11.040 1.00 91.88 92 ASP A N 1
ATOM 695 C CA . ASP A 1 92 ? -3.167 -16.222 -10.925 1.00 91.88 92 ASP A CA 1
ATOM 696 C C . ASP A 1 92 ? -2.495 -15.421 -9.797 1.00 91.88 92 ASP A C 1
ATOM 698 O O . ASP A 1 92 ? -1.290 -15.550 -9.583 1.00 91.88 92 ASP A O 1
ATOM 702 N N . ASN A 1 93 ? -3.247 -14.621 -9.031 1.00 95.94 93 ASN A N 1
ATOM 703 C CA . ASN A 1 93 ? -2.674 -13.928 -7.886 1.00 95.94 93 ASN A CA 1
ATOM 704 C C . ASN A 1 93 ? -2.286 -14.921 -6.784 1.00 95.94 93 ASN A C 1
ATOM 706 O O . ASN A 1 93 ? -3.144 -15.541 -6.150 1.00 95.94 93 ASN A O 1
ATOM 710 N N . ARG A 1 94 ? -0.984 -15.011 -6.512 1.00 95.50 94 ARG A N 1
ATOM 711 C CA . ARG A 1 94 ? -0.395 -15.938 -5.536 1.00 95.50 94 ARG A CA 1
ATOM 712 C C . ARG A 1 94 ? -0.915 -15.756 -4.105 1.00 95.50 94 ARG A C 1
ATOM 714 O O . ARG A 1 94 ? -1.073 -16.742 -3.390 1.00 95.50 94 ARG A O 1
ATOM 721 N N . VAL A 1 95 ? -1.185 -14.521 -3.670 1.00 97.19 95 VAL A N 1
ATOM 722 C CA . VAL A 1 95 ? -1.589 -14.223 -2.284 1.00 97.19 95 VAL A CA 1
ATOM 723 C C . VAL A 1 95 ? -3.038 -14.645 -2.077 1.00 97.19 95 VAL A C 1
ATOM 725 O O . VAL A 1 95 ? -3.346 -15.401 -1.154 1.00 97.19 95 VAL A O 1
ATOM 728 N N . ALA A 1 96 ? -3.913 -14.247 -3.000 1.00 96.69 96 ALA A N 1
ATOM 729 C CA . ALA A 1 96 ? -5.300 -14.681 -3.017 1.00 96.69 96 ALA A CA 1
ATOM 730 C C . ALA A 1 96 ? -5.409 -16.207 -3.190 1.00 96.69 96 ALA A C 1
ATOM 732 O O . ALA A 1 96 ? -6.231 -16.843 -2.532 1.00 96.69 96 ALA A O 1
ATOM 733 N N . GLN A 1 97 ? -4.563 -16.819 -4.027 1.00 95.88 97 GLN A N 1
ATOM 734 C CA . GLN A 1 97 ? -4.530 -18.268 -4.221 1.00 95.88 97 GLN A CA 1
ATOM 735 C C . GLN A 1 97 ? -4.114 -19.019 -2.950 1.00 95.88 97 GLN A C 1
ATOM 737 O O . GLN A 1 97 ? -4.783 -19.990 -2.594 1.00 95.88 97 GLN A O 1
ATOM 742 N N . ALA A 1 98 ? -3.071 -18.568 -2.248 1.00 96.62 98 ALA A N 1
ATOM 743 C CA . ALA A 1 98 ? -2.626 -19.183 -0.997 1.00 96.62 98 ALA A CA 1
ATOM 744 C C . ALA A 1 98 ? -3.731 -19.156 0.072 1.00 96.62 98 ALA A C 1
ATOM 746 O O . ALA A 1 98 ? -4.011 -20.181 0.699 1.00 96.62 98 ALA A O 1
ATOM 747 N N . LEU A 1 99 ? -4.428 -18.022 0.224 1.00 96.38 99 LEU A N 1
ATOM 748 C CA . LEU A 1 99 ? -5.568 -17.940 1.137 1.00 96.38 99 LEU A CA 1
ATOM 749 C C . LEU A 1 99 ? -6.720 -18.854 0.690 1.00 96.38 99 LEU A C 1
ATOM 751 O O . LEU A 1 99 ? -7.248 -19.603 1.511 1.00 96.38 99 LEU A O 1
ATOM 755 N N . ARG A 1 100 ? -7.084 -18.863 -0.602 1.00 95.31 100 ARG A N 1
ATOM 756 C CA . ARG A 1 100 ? -8.129 -19.762 -1.134 1.00 95.31 100 ARG A CA 1
ATOM 757 C C . ARG A 1 100 ? -7.819 -21.234 -0.846 1.00 95.31 100 ARG A C 1
ATOM 759 O O . ARG A 1 100 ? -8.715 -21.978 -0.453 1.00 95.31 100 ARG A O 1
ATOM 766 N N . GLN A 1 101 ? -6.565 -21.656 -1.006 1.00 95.50 101 GLN A N 1
ATOM 767 C CA . GLN A 1 101 ? -6.132 -23.025 -0.710 1.00 95.50 101 GLN A CA 1
ATOM 768 C C . GLN A 1 101 ? -6.246 -23.352 0.783 1.00 95.50 101 GLN A C 1
ATOM 770 O O . GLN A 1 101 ? -6.772 -24.407 1.139 1.00 95.50 101 GLN A O 1
ATOM 775 N N . ALA A 1 102 ? -5.816 -22.443 1.660 1.00 95.56 102 ALA A N 1
ATOM 776 C CA . ALA A 1 102 ? -5.971 -22.614 3.102 1.00 95.56 102 ALA A CA 1
ATOM 777 C C . ALA A 1 102 ? -7.451 -22.724 3.507 1.00 95.56 102 ALA A C 1
ATOM 779 O O . ALA A 1 102 ? -7.824 -23.620 4.266 1.00 95.56 102 ALA A O 1
ATOM 780 N N . GLN A 1 103 ? -8.308 -21.881 2.927 1.00 94.88 103 GLN A N 1
ATOM 781 C CA . GLN A 1 103 ? -9.754 -21.880 3.159 1.00 94.88 103 GLN A CA 1
ATOM 782 C C . GLN A 1 103 ? -10.431 -23.164 2.674 1.00 94.88 103 GLN A C 1
ATOM 784 O O . GLN A 1 103 ? -11.276 -23.710 3.388 1.00 94.88 103 GLN A O 1
ATOM 789 N N . ALA A 1 104 ? -10.014 -23.700 1.523 1.00 95.19 104 ALA A N 1
ATOM 790 C CA . ALA A 1 104 ? -10.480 -24.992 1.020 1.00 95.19 104 ALA A CA 1
ATOM 791 C C . ALA A 1 104 ? -10.112 -26.158 1.958 1.00 95.19 104 ALA A C 1
ATOM 793 O O . ALA A 1 104 ? -10.868 -27.118 2.074 1.00 95.19 104 ALA A O 1
ATOM 794 N N . GLN A 1 105 ? -8.999 -26.049 2.690 1.00 95.69 105 GLN A N 1
ATOM 795 C CA . GLN A 1 105 ? -8.592 -27.000 3.737 1.00 95.69 105 GLN A CA 1
ATOM 796 C C . GLN A 1 105 ? -9.248 -26.720 5.100 1.00 95.69 105 GLN A C 1
ATOM 798 O O . GLN A 1 105 ? -8.904 -27.336 6.107 1.00 95.69 105 GLN A O 1
ATOM 803 N N . GLY A 1 106 ? -10.174 -25.765 5.161 1.00 94.38 106 GLY A N 1
ATOM 804 C CA . GLY A 1 106 ? -10.880 -25.393 6.377 1.00 94.38 106 GLY A CA 1
ATOM 805 C C . GLY A 1 106 ? -10.121 -24.453 7.320 1.00 94.38 106 GLY A C 1
ATOM 806 O O . GLY A 1 106 ? -10.635 -24.171 8.402 1.00 94.38 106 GLY A O 1
ATOM 807 N N . LYS A 1 107 ? -8.951 -23.941 6.921 1.00 94.56 107 LYS A N 1
ATOM 808 C CA . LYS A 1 107 ? -8.102 -23.018 7.695 1.00 94.56 107 LYS A CA 1
ATOM 809 C C . LYS A 1 107 ? -8.366 -21.563 7.292 1.00 94.56 107 LYS A C 1
ATOM 811 O O . LYS A 1 107 ? -8.833 -21.308 6.190 1.00 94.56 107 LYS A O 1
ATOM 816 N N . SER A 1 108 ? -8.088 -20.598 8.174 1.00 94.00 108 SER A N 1
ATOM 817 C CA . SER A 1 108 ? -8.115 -19.152 7.846 1.00 94.00 108 SER A CA 1
ATOM 818 C C . SER A 1 108 ? -9.418 -18.670 7.166 1.00 94.00 108 SER A C 1
ATOM 820 O O . SER A 1 108 ? -9.427 -17.764 6.332 1.00 94.00 108 SER A O 1
ATOM 822 N N . LYS A 1 109 ? -10.563 -19.284 7.512 1.00 94.00 109 LYS A N 1
ATOM 823 C CA . LYS A 1 109 ? -11.878 -19.026 6.881 1.00 94.00 109 LYS A CA 1
ATOM 824 C C . LYS A 1 109 ? -12.377 -17.591 7.039 1.00 94.00 109 LYS A C 1
ATOM 826 O O . LYS A 1 109 ? -13.216 -17.155 6.262 1.00 94.00 109 LYS A O 1
ATOM 831 N N . LYS A 1 110 ? -11.896 -16.894 8.065 1.00 94.19 110 LYS A N 1
ATOM 832 C CA . LYS A 1 110 ? -12.287 -15.522 8.400 1.00 94.19 110 LYS A CA 1
ATOM 833 C C . LYS A 1 110 ? -11.288 -14.476 7.916 1.00 94.19 110 LYS A C 1
ATOM 835 O O . LYS A 1 110 ? -11.543 -13.287 8.076 1.00 94.19 110 LYS A O 1
ATOM 840 N N . SER A 1 111 ? -10.168 -14.921 7.354 1.00 95.88 111 SER A N 1
ATOM 841 C CA . SER A 1 111 ? -9.081 -14.026 7.007 1.00 95.88 111 SER A CA 1
ATOM 842 C C . SER A 1 111 ? -9.433 -13.177 5.792 1.00 95.88 111 SER A C 1
ATOM 844 O O . SER A 1 111 ? -10.089 -13.640 4.855 1.00 95.88 111 SER A O 1
ATOM 846 N N . LEU A 1 112 ? -8.975 -11.931 5.829 1.00 96.75 112 LEU A N 1
ATOM 847 C CA . LEU A 1 112 ? -9.181 -10.919 4.800 1.00 96.75 112 LEU A CA 1
ATOM 848 C C . LEU A 1 112 ? -7.816 -10.448 4.302 1.00 96.75 112 LEU A C 1
ATOM 850 O O . LEU A 1 112 ? -6.944 -10.148 5.117 1.00 96.75 112 LEU A O 1
ATOM 854 N N . ILE A 1 113 ? -7.651 -10.325 2.985 1.00 98.38 113 ILE A N 1
ATOM 855 C CA . ILE A 1 113 ? -6.486 -9.662 2.389 1.00 98.38 113 ILE A CA 1
ATOM 856 C C . ILE A 1 113 ? -6.827 -8.195 2.117 1.00 98.38 113 ILE A C 1
ATOM 858 O O . ILE A 1 113 ? -7.854 -7.888 1.518 1.00 98.38 113 ILE A O 1
ATOM 862 N N . PHE A 1 114 ? -5.952 -7.286 2.527 1.00 98.75 114 PHE A N 1
ATOM 863 C CA . PHE A 1 114 ? -5.990 -5.879 2.152 1.00 98.75 114 PHE A CA 1
ATOM 864 C C . PHE A 1 114 ? -4.790 -5.585 1.253 1.00 98.75 114 PHE A C 1
ATOM 866 O O . PHE A 1 114 ? -3.654 -5.813 1.672 1.00 98.75 114 PHE A O 1
ATOM 873 N N . ALA A 1 115 ? -5.014 -5.080 0.043 1.00 98.75 115 ALA A N 1
ATOM 874 C CA . ALA A 1 115 ? -3.938 -4.688 -0.861 1.00 98.75 115 ALA A CA 1
ATOM 875 C C . ALA A 1 115 ? -3.959 -3.200 -1.197 1.00 98.75 115 ALA A C 1
ATOM 877 O O . ALA A 1 115 ? -5.015 -2.583 -1.330 1.00 98.75 115 ALA A O 1
ATOM 878 N N . VAL A 1 116 ? -2.765 -2.646 -1.386 1.00 98.81 116 VAL A N 1
ATOM 879 C CA . VAL A 1 116 ? -2.566 -1.355 -2.045 1.00 98.81 116 VAL A CA 1
ATOM 880 C C . VAL A 1 116 ? -1.686 -1.588 -3.262 1.00 98.81 116 VAL A C 1
ATOM 882 O O . VAL A 1 116 ? -0.570 -2.079 -3.120 1.00 98.81 116 VAL A O 1
ATOM 885 N N . ASN A 1 117 ? -2.172 -1.235 -4.442 1.00 98.44 117 ASN A N 1
ATOM 886 C CA . ASN A 1 117 ? -1.468 -1.351 -5.711 1.00 98.44 117 ASN A CA 1
ATOM 887 C C . ASN A 1 117 ? -1.129 0.054 -6.216 1.00 98.44 117 ASN A C 1
ATOM 889 O O . ASN A 1 117 ? -1.990 0.773 -6.719 1.00 98.44 117 ASN A O 1
ATOM 893 N N . LEU A 1 118 ? 0.129 0.471 -6.059 1.00 96.88 118 LEU A N 1
ATOM 894 C CA . LEU A 1 118 ? 0.602 1.729 -6.635 1.00 96.88 118 LEU A CA 1
ATOM 895 C C . LEU A 1 118 ? 0.899 1.504 -8.119 1.00 96.88 118 LEU A C 1
ATOM 897 O O . LEU A 1 118 ? 1.876 0.835 -8.466 1.00 96.88 118 LEU A O 1
ATOM 901 N N . GLN A 1 119 ? 0.056 2.069 -8.978 1.00 95.75 119 GLN A N 1
ATOM 902 C CA . GLN A 1 119 ? 0.112 1.908 -10.426 1.00 95.75 119 GLN A CA 1
ATOM 903 C C . GLN A 1 119 ? 0.947 3.030 -11.037 1.00 95.75 119 GLN A C 1
ATOM 905 O O . GLN A 1 119 ? 0.654 4.218 -10.885 1.00 95.75 119 GLN A O 1
ATOM 910 N N . ILE A 1 120 ? 2.009 2.643 -11.733 1.00 91.75 120 ILE A N 1
ATOM 911 C CA . ILE A 1 120 ? 3.053 3.548 -12.197 1.00 91.75 120 ILE A CA 1
ATOM 912 C C . ILE A 1 120 ? 3.030 3.566 -13.724 1.00 91.75 120 ILE A C 1
ATOM 914 O O . ILE A 1 120 ? 3.366 2.553 -14.353 1.00 91.75 120 ILE A O 1
ATOM 918 N N . PRO A 1 121 ? 2.652 4.697 -14.345 1.00 87.81 121 PRO A N 1
ATOM 919 C CA . PRO A 1 121 ? 2.658 4.812 -15.793 1.00 87.81 121 PRO A CA 1
ATOM 920 C C . PRO A 1 121 ? 4.090 4.924 -16.323 1.00 87.81 121 PRO A C 1
ATOM 922 O O . PRO A 1 121 ? 4.949 5.627 -15.780 1.00 87.81 121 PRO A O 1
ATOM 925 N N . GLY A 1 122 ? 4.335 4.292 -17.460 1.00 84.00 122 GLY A N 1
ATOM 926 C CA . GLY A 1 122 ? 5.612 4.339 -18.154 1.00 84.00 122 GLY A CA 1
ATOM 927 C C . GLY A 1 122 ? 5.473 3.807 -19.571 1.00 84.00 122 GLY A C 1
ATOM 928 O O . GLY A 1 122 ? 4.365 3.570 -20.043 1.00 84.00 122 GLY A O 1
ATOM 929 N N . LYS A 1 123 ? 6.610 3.584 -20.243 1.00 83.50 123 LYS A N 1
ATOM 930 C CA . LYS A 1 123 ? 6.628 2.817 -21.502 1.00 83.50 123 LYS A CA 1
ATOM 931 C C . LYS A 1 123 ? 5.981 1.441 -21.307 1.00 83.50 123 LYS A C 1
ATOM 933 O O . LYS A 1 123 ? 5.308 0.935 -22.195 1.00 83.50 123 LYS A O 1
ATOM 938 N N . GLU A 1 124 ? 6.200 0.873 -20.127 1.00 87.31 124 GLU A N 1
ATOM 939 C CA . GLU A 1 124 ? 5.527 -0.309 -19.613 1.00 87.31 124 GLU A CA 1
ATOM 940 C C . GLU A 1 124 ? 4.951 0.044 -18.240 1.00 87.31 124 GLU A C 1
ATOM 942 O O . GLU A 1 124 ? 5.535 0.850 -17.501 1.00 87.31 124 GLU A O 1
ATOM 947 N N . TYR A 1 125 ? 3.803 -0.540 -17.912 1.00 92.12 125 TYR A N 1
ATOM 948 C CA . TYR A 1 125 ? 3.126 -0.286 -16.648 1.00 92.12 125 TYR A CA 1
ATOM 949 C C . TYR A 1 125 ? 3.773 -1.118 -15.555 1.00 92.12 125 TYR A C 1
ATOM 951 O O . TYR A 1 125 ? 3.997 -2.317 -15.734 1.00 92.12 125 TYR A O 1
ATOM 959 N N . HIS A 1 126 ? 4.052 -0.476 -14.425 1.00 93.44 126 HIS A N 1
ATOM 960 C CA . HIS A 1 126 ? 4.549 -1.157 -13.239 1.00 93.44 126 HIS A CA 1
ATOM 961 C C . HIS A 1 1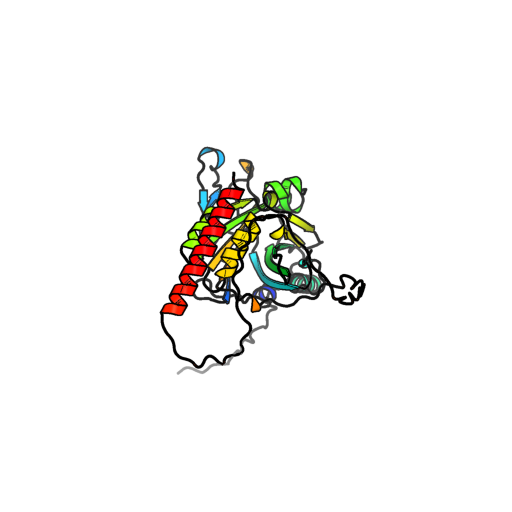26 ? 3.548 -1.036 -12.095 1.00 93.44 126 HIS A C 1
ATOM 963 O O . HIS A 1 126 ? 2.838 -0.037 -11.985 1.00 93.44 126 HIS A O 1
ATOM 969 N N . SER A 1 127 ? 3.529 -2.047 -11.236 1.00 95.12 127 SER A N 1
ATOM 970 C CA . SER A 1 127 ? 2.678 -2.110 -10.053 1.00 95.12 127 SER A CA 1
ATOM 971 C C . SER A 1 127 ? 3.516 -2.507 -8.847 1.00 95.12 127 SER A C 1
ATOM 973 O O . SER A 1 127 ? 4.097 -3.593 -8.827 1.00 95.12 127 SER A O 1
ATOM 975 N N . ALA A 1 128 ? 3.573 -1.631 -7.842 1.00 95.31 128 ALA A N 1
ATOM 976 C CA . ALA A 1 128 ? 4.054 -1.987 -6.509 1.00 95.31 128 ALA A CA 1
ATOM 977 C C . ALA A 1 128 ? 2.848 -2.374 -5.654 1.00 95.31 128 ALA A C 1
ATOM 979 O O . ALA A 1 128 ? 2.078 -1.507 -5.233 1.00 95.31 128 ALA A O 1
ATOM 980 N N . VAL A 1 129 ? 2.676 -3.676 -5.428 1.00 97.94 129 VAL A N 1
ATOM 981 C CA . VAL A 1 129 ? 1.532 -4.227 -4.701 1.00 97.94 129 VAL A CA 1
ATOM 982 C C . VAL A 1 129 ? 1.965 -4.613 -3.296 1.00 97.94 129 VAL A C 1
ATOM 984 O O . VAL A 1 129 ? 2.849 -5.447 -3.117 1.00 97.94 129 VAL A O 1
ATOM 987 N N . PHE A 1 130 ? 1.338 -4.003 -2.298 1.00 98.31 130 PHE A N 1
ATOM 988 C CA . PHE A 1 130 ? 1.577 -4.244 -0.880 1.00 98.31 130 PHE A CA 1
ATOM 989 C C . PHE A 1 130 ? 0.417 -5.055 -0.323 1.00 98.31 130 PHE A C 1
ATOM 991 O O . PHE A 1 130 ? -0.724 -4.597 -0.386 1.00 98.31 130 PHE A O 1
ATOM 998 N N . TYR A 1 131 ? 0.696 -6.234 0.227 1.00 98.62 131 TYR A N 1
ATOM 999 C CA . TYR A 1 131 ? -0.329 -7.127 0.756 1.00 98.62 131 TYR A CA 1
ATOM 1000 C C . TYR A 1 131 ? -0.266 -7.185 2.276 1.00 98.62 131 TYR A C 1
ATOM 1002 O O . TYR A 1 131 ? 0.781 -7.462 2.867 1.00 98.62 131 TYR A O 1
ATOM 1010 N N . PHE A 1 132 ? -1.423 -7.013 2.900 1.00 98.62 132 PHE A N 1
ATOM 1011 C CA . PHE A 1 132 ? -1.630 -7.155 4.331 1.00 98.62 132 PHE A CA 1
ATOM 1012 C C . PHE A 1 132 ? -2.770 -8.139 4.595 1.00 98.62 132 PHE A C 1
ATOM 1014 O O . PHE A 1 132 ? -3.645 -8.316 3.748 1.00 98.62 132 PHE A O 1
ATOM 1021 N N . ALA A 1 133 ? -2.784 -8.776 5.761 1.00 98.12 133 ALA A N 1
ATOM 1022 C CA . ALA A 1 133 ? -3.838 -9.704 6.142 1.00 98.12 133 ALA A CA 1
ATOM 1023 C C . ALA A 1 133 ? -4.334 -9.462 7.566 1.00 98.12 133 ALA A C 1
ATOM 1025 O O . ALA A 1 133 ? -3.550 -9.171 8.469 1.00 98.12 133 ALA A O 1
ATOM 1026 N N . ALA A 1 134 ? -5.638 -9.644 7.759 1.00 96.56 134 ALA A N 1
ATOM 1027 C CA . ALA A 1 134 ? -6.213 -9.923 9.068 1.00 96.56 134 ALA A CA 1
ATOM 1028 C C . ALA A 1 134 ? -6.517 -11.418 9.163 1.00 96.56 134 ALA A C 1
ATOM 1030 O O . ALA A 1 134 ? -7.073 -11.991 8.223 1.00 96.56 134 ALA A O 1
ATOM 1031 N N . GLU A 1 135 ? -6.184 -12.045 10.289 1.00 91.62 135 GLU A N 1
ATOM 1032 C CA . GLU A 1 135 ? -6.588 -13.430 10.554 1.00 91.62 135 GLU A CA 1
ATOM 1033 C C . GLU A 1 135 ? -8.079 -13.517 10.896 1.00 91.62 135 GLU A C 1
ATOM 1035 O O . GLU A 1 135 ? -8.785 -14.380 10.363 1.00 91.62 135 GLU A O 1
ATOM 1040 N N . ASP A 1 136 ? -8.544 -12.570 11.713 1.00 91.50 136 ASP A N 1
ATOM 1041 C CA . ASP A 1 136 ? -9.934 -12.384 12.116 1.00 91.50 136 ASP A CA 1
ATOM 1042 C C . ASP A 1 136 ? -10.636 -11.279 11.307 1.00 91.50 136 ASP A C 1
ATOM 1044 O O . ASP A 1 136 ? -9.977 -10.410 10.731 1.00 91.50 136 ASP A O 1
ATOM 1048 N N . PRO A 1 137 ? -11.981 -11.255 11.273 1.00 91.06 137 PRO A N 1
ATOM 1049 C CA . PRO A 1 137 ? -12.717 -10.213 10.574 1.00 91.06 137 PRO A CA 1
ATOM 1050 C C . PRO A 1 137 ? -12.434 -8.837 11.179 1.00 91.06 137 PRO A C 1
ATOM 1052 O O . PRO A 1 137 ? -12.504 -8.650 12.397 1.00 91.06 137 PRO A O 1
ATOM 1055 N N . VAL A 1 138 ? -12.188 -7.850 10.318 1.00 95.50 138 VAL A N 1
ATOM 1056 C CA . VAL A 1 138 ? -12.079 -6.451 10.741 1.00 95.50 138 VAL A CA 1
ATOM 1057 C C . VAL A 1 138 ? -13.431 -6.011 11.323 1.00 95.50 138 VAL A C 1
ATOM 1059 O O . VAL A 1 138 ? -14.440 -6.122 10.626 1.00 95.50 138 VAL A O 1
ATOM 1062 N N . PRO A 1 139 ? -13.497 -5.492 12.564 1.00 95.81 139 PRO A N 1
ATOM 1063 C CA . PRO A 1 139 ? -14.766 -5.068 13.147 1.00 95.81 139 PRO A CA 1
ATOM 1064 C C . PRO A 1 139 ? -15.388 -3.918 12.344 1.00 95.81 139 PRO A C 1
ATOM 1066 O O . PRO A 1 139 ? -14.766 -2.861 12.226 1.00 95.81 139 PRO A O 1
ATOM 1069 N N . SER A 1 140 ? -16.618 -4.078 11.851 1.00 93.19 140 SER A N 1
ATOM 1070 C CA . SER A 1 140 ? -17.320 -3.088 11.011 1.00 93.19 140 SER A CA 1
ATOM 1071 C C . SER A 1 140 ? -17.416 -1.694 11.647 1.00 93.19 140 SER A C 1
ATOM 1073 O O . SER A 1 140 ? -17.286 -0.684 10.965 1.00 93.19 140 SER A O 1
ATOM 1075 N N . GLY A 1 141 ? -17.555 -1.613 12.977 1.00 93.94 141 GLY A N 1
ATOM 1076 C CA . GLY A 1 141 ? -17.591 -0.335 13.705 1.00 93.94 141 GLY A CA 1
ATOM 1077 C C . GLY A 1 141 ? -16.231 0.363 13.859 1.00 93.94 141 GLY A C 1
ATOM 1078 O O . GLY A 1 141 ? -16.181 1.554 14.168 1.00 93.94 141 GLY A O 1
ATOM 1079 N N . SER A 1 142 ? -15.118 -0.347 13.639 1.00 97.19 142 SER A N 1
ATOM 1080 C CA . SER A 1 142 ? -13.779 0.253 13.683 1.00 97.19 142 SER A CA 1
ATOM 1081 C C . SER A 1 142 ? -13.570 1.225 12.517 1.00 97.19 142 SER A C 1
ATOM 1083 O O . SER A 1 142 ? -14.243 1.134 11.492 1.00 97.19 142 SER A O 1
ATOM 1085 N N . LEU A 1 143 ? -12.606 2.146 12.636 1.00 98.25 143 LEU A N 1
ATOM 1086 C CA . LEU A 1 143 ? -12.285 3.076 11.546 1.00 98.25 143 LEU A CA 1
ATOM 1087 C C . LEU A 1 143 ? -11.900 2.340 10.248 1.00 98.25 143 LEU A C 1
ATOM 1089 O O . LEU A 1 143 ? -12.345 2.730 9.172 1.00 98.25 143 LEU A O 1
ATOM 1093 N N . LEU A 1 144 ? -11.125 1.253 10.348 1.00 98.44 144 LEU A N 1
ATOM 1094 C CA . LEU A 1 144 ? -10.757 0.432 9.192 1.00 98.44 144 LEU A CA 1
ATOM 1095 C C . LEU A 1 144 ? -11.956 -0.350 8.633 1.00 98.44 144 LEU A C 1
ATOM 1097 O O . LEU A 1 144 ? -12.105 -0.429 7.418 1.00 98.44 144 LEU A O 1
ATOM 1101 N N . GLY A 1 145 ? -12.832 -0.878 9.493 1.00 98.00 145 GLY A N 1
ATOM 1102 C CA . GLY A 1 145 ? -14.069 -1.547 9.071 1.00 98.00 145 GLY A CA 1
ATOM 1103 C C . GLY A 1 145 ? -14.974 -0.610 8.274 1.00 98.00 145 GLY A C 1
ATOM 1104 O O . GLY A 1 145 ? -15.307 -0.906 7.128 1.00 98.00 145 GLY A O 1
ATOM 1105 N N . ARG A 1 146 ? -15.247 0.583 8.819 1.00 98.00 146 ARG A N 1
ATOM 1106 C CA . ARG A 1 146 ? -15.995 1.645 8.128 1.00 98.00 146 ARG A CA 1
ATOM 1107 C C . ARG A 1 146 ? -15.330 2.086 6.827 1.00 98.00 146 ARG A C 1
ATOM 1109 O O . ARG A 1 146 ? -16.025 2.383 5.868 1.00 98.00 146 ARG A O 1
ATOM 1116 N N . PHE A 1 147 ? -14.000 2.118 6.764 1.00 98.50 147 PHE A N 1
ATOM 1117 C CA . PHE A 1 147 ? -13.275 2.440 5.533 1.00 98.50 147 PHE A CA 1
ATOM 1118 C C . PHE A 1 147 ? -13.445 1.362 4.448 1.00 98.50 147 PHE A C 1
ATOM 1120 O O . PHE A 1 147 ? -13.697 1.672 3.283 1.00 98.50 147 PHE A O 1
ATOM 1127 N N . ILE A 1 148 ? -13.347 0.088 4.830 1.00 97.81 148 ILE A N 1
ATOM 1128 C CA . ILE A 1 148 ? -13.508 -1.057 3.925 1.00 97.81 148 ILE A CA 1
ATOM 1129 C C . ILE A 1 148 ? -14.965 -1.164 3.431 1.00 97.81 148 ILE A C 1
ATOM 1131 O O . ILE A 1 148 ? -15.206 -1.459 2.259 1.00 97.81 148 ILE A O 1
ATOM 1135 N N . GLU A 1 149 ? -15.947 -0.907 4.296 1.00 96.19 149 GLU A N 1
ATOM 1136 C CA . GLU A 1 149 ? -17.388 -1.029 4.008 1.00 96.19 149 GLU A CA 1
ATOM 1137 C C . GLU A 1 149 ? -18.048 0.244 3.463 1.00 96.19 149 GLU A C 1
ATOM 1139 O O . GLU A 1 149 ? -19.111 0.151 2.857 1.00 96.19 149 GLU A O 1
ATOM 1144 N N . GLY A 1 150 ? -17.436 1.411 3.667 1.00 95.50 150 GLY A N 1
ATOM 1145 C CA . GLY A 1 150 ? -18.008 2.714 3.328 1.00 95.50 150 GLY A CA 1
ATOM 1146 C C . GLY A 1 150 ? -18.049 3.024 1.831 1.00 95.50 150 GLY A C 1
ATOM 1147 O O . GLY A 1 150 ? -17.872 2.152 0.982 1.00 95.50 150 GLY A O 1
ATOM 1148 N N . ASP A 1 151 ? -18.276 4.290 1.500 1.00 97.44 151 ASP A N 1
ATOM 1149 C CA . ASP A 1 151 ? -18.246 4.789 0.125 1.00 97.44 151 ASP A CA 1
ATOM 1150 C C . ASP A 1 151 ? -16.892 5.420 -0.241 1.00 97.44 151 ASP A C 1
ATOM 1152 O O . ASP A 1 151 ? -16.017 5.649 0.602 1.00 97.44 151 ASP A O 1
ATOM 1156 N N . ASP A 1 152 ? -16.719 5.721 -1.525 1.00 98.12 152 ASP A N 1
ATOM 1157 C CA . ASP A 1 152 ? -15.489 6.320 -2.041 1.00 98.12 152 ASP A CA 1
ATOM 1158 C C . ASP A 1 152 ? -15.279 7.747 -1.533 1.00 98.12 152 ASP A C 1
ATOM 1160 O O . ASP A 1 152 ? -14.140 8.178 -1.394 1.00 98.12 152 ASP A O 1
ATOM 1164 N N . GLY A 1 153 ? -16.341 8.476 -1.176 1.00 98.12 153 GLY A N 1
ATOM 1165 C CA . GLY A 1 153 ? -16.224 9.793 -0.553 1.00 98.12 153 GLY A CA 1
ATOM 1166 C C . GLY A 1 153 ? -15.510 9.713 0.796 1.00 98.12 153 GLY A C 1
ATOM 1167 O O . GLY A 1 153 ? -14.568 10.469 1.049 1.00 98.12 153 GLY A O 1
ATOM 1168 N N . PHE A 1 154 ? -15.905 8.758 1.638 1.00 97.81 154 PHE A N 1
ATOM 1169 C CA . PHE A 1 154 ? -15.256 8.472 2.913 1.00 97.81 154 PHE A CA 1
ATOM 1170 C C . PHE A 1 154 ? -13.813 7.996 2.716 1.00 97.81 154 PHE A C 1
ATOM 1172 O O . PHE A 1 154 ? -12.902 8.475 3.400 1.00 97.81 154 PHE A O 1
ATOM 1179 N N . ARG A 1 155 ? -13.583 7.079 1.768 1.00 98.44 155 ARG A N 1
ATOM 1180 C CA . ARG A 1 155 ? -12.249 6.523 1.502 1.00 98.44 155 ARG A CA 1
ATOM 1181 C C . ARG A 1 155 ? -11.283 7.580 0.973 1.00 98.44 155 ARG A C 1
ATOM 1183 O O . ARG A 1 155 ? -10.186 7.731 1.516 1.00 98.44 155 ARG A O 1
ATOM 1190 N N . ASN A 1 156 ? -11.714 8.365 -0.011 1.00 98.00 156 ASN A N 1
ATOM 1191 C CA . ASN A 1 156 ? -10.905 9.397 -0.653 1.00 98.00 156 ASN A CA 1
ATOM 1192 C C . ASN A 1 156 ? -10.472 10.480 0.341 1.00 98.00 156 ASN A C 1
ATOM 1194 O O . ASN A 1 156 ? -9.338 10.949 0.315 1.00 98.00 156 ASN A O 1
ATOM 1198 N N . GLN A 1 157 ? -11.329 10.839 1.296 1.00 97.69 157 GLN A N 1
ATOM 1199 C CA . GLN A 1 157 ? -10.986 11.836 2.312 1.00 97.69 157 GLN A CA 1
ATOM 1200 C C . GLN A 1 157 ? -9.954 11.357 3.343 1.00 97.69 157 GLN A C 1
ATOM 1202 O O . GLN A 1 157 ? -9.402 12.189 4.066 1.00 97.69 157 GLN A O 1
ATOM 1207 N N . ARG A 1 158 ? -9.719 10.043 3.456 1.00 98.12 158 ARG A N 1
ATOM 1208 C CA . ARG A 1 158 ? -9.021 9.454 4.610 1.00 98.12 158 ARG A CA 1
ATOM 1209 C C . ARG A 1 158 ? -7.851 8.554 4.255 1.00 98.12 158 ARG A C 1
ATOM 1211 O O . ARG A 1 158 ? -6.989 8.361 5.106 1.00 98.12 158 ARG A O 1
ATOM 1218 N N . PHE A 1 159 ? -7.784 8.002 3.048 1.00 98.50 159 PHE A N 1
ATOM 1219 C CA . PHE A 1 159 ? -6.680 7.123 2.684 1.00 98.50 159 PHE A CA 1
ATOM 1220 C C . PHE A 1 159 ? -5.364 7.905 2.605 1.00 98.50 159 PHE A C 1
ATOM 1222 O O . PHE A 1 159 ? -5.216 8.816 1.787 1.00 98.50 159 PHE A O 1
ATOM 1229 N N . LYS A 1 160 ? -4.416 7.553 3.478 1.00 97.12 160 LYS A N 1
ATOM 1230 C CA . LYS A 1 160 ? -3.164 8.276 3.694 1.00 97.12 160 LYS A CA 1
ATOM 1231 C C . LYS A 1 160 ? -1.959 7.346 3.599 1.00 97.12 160 LYS A C 1
ATOM 1233 O O . LYS A 1 160 ? -1.949 6.267 4.186 1.00 97.12 160 LYS A O 1
ATOM 1238 N N . LEU A 1 161 ? -0.918 7.820 2.924 1.00 96.25 161 LEU A N 1
ATOM 1239 C CA . LEU A 1 161 ? 0.423 7.247 2.929 1.00 96.25 161 LEU A CA 1
ATOM 1240 C C . LEU A 1 161 ? 1.320 8.074 3.846 1.00 96.25 161 LEU A C 1
ATOM 1242 O O . LEU A 1 161 ? 1.317 9.302 3.771 1.00 96.25 161 LEU A O 1
ATOM 1246 N N . VAL A 1 162 ? 2.105 7.403 4.681 1.00 95.19 162 VAL A N 1
ATOM 1247 C CA . VAL A 1 162 ? 3.193 7.992 5.461 1.00 95.19 162 VAL A CA 1
ATOM 1248 C C . VAL A 1 162 ? 4.507 7.335 5.062 1.00 95.19 162 VAL A C 1
ATOM 1250 O O . VAL A 1 162 ? 4.615 6.114 5.039 1.00 95.19 162 VAL A O 1
ATOM 1253 N N . ASN A 1 163 ? 5.509 8.142 4.733 1.00 92.44 163 ASN A N 1
ATOM 1254 C CA . ASN A 1 163 ? 6.803 7.678 4.250 1.00 92.44 163 ASN A CA 1
ATOM 1255 C C . ASN A 1 163 ? 7.929 8.151 5.165 1.00 92.44 163 ASN A C 1
ATOM 1257 O O . ASN A 1 163 ? 7.934 9.289 5.640 1.00 92.44 163 ASN A O 1
ATOM 1261 N N . ARG A 1 164 ? 8.943 7.304 5.331 1.00 89.88 164 ARG A N 1
ATOM 1262 C CA . ARG A 1 164 ? 10.199 7.651 5.996 1.00 89.88 164 ARG A CA 1
ATOM 1263 C C . ARG A 1 164 ? 11.375 7.154 5.166 1.00 89.88 164 ARG A C 1
ATOM 1265 O O . ARG A 1 164 ? 11.529 5.957 4.947 1.00 89.88 164 ARG A O 1
ATOM 1272 N N . ILE A 1 165 ? 12.245 8.071 4.748 1.00 88.25 165 ILE A N 1
ATOM 1273 C CA . ILE A 1 165 ? 13.508 7.707 4.098 1.00 88.25 165 ILE A CA 1
ATOM 1274 C C . ILE A 1 165 ? 14.502 7.240 5.162 1.00 88.25 165 ILE A C 1
ATOM 1276 O O . ILE A 1 165 ? 14.991 8.036 5.963 1.00 88.25 165 ILE A O 1
ATOM 1280 N N . VAL A 1 166 ? 14.817 5.948 5.152 1.00 89.38 166 VAL A N 1
ATOM 1281 C CA . VAL A 1 166 ? 15.784 5.313 6.059 1.00 89.38 166 VAL A CA 1
ATOM 1282 C C . VAL A 1 166 ? 17.203 5.526 5.537 1.00 89.38 166 VAL A C 1
ATOM 1284 O O . VAL A 1 166 ? 18.086 5.996 6.255 1.00 89.38 166 VAL A O 1
ATOM 1287 N N . LYS A 1 167 ? 17.412 5.244 4.249 1.00 88.75 167 LYS A N 1
ATOM 1288 C CA . LYS A 1 167 ? 18.686 5.403 3.539 1.00 88.75 167 LYS A CA 1
ATOM 1289 C C . LYS A 1 167 ? 18.418 6.066 2.195 1.00 88.75 167 LYS A C 1
ATOM 1291 O O . LYS A 1 167 ? 17.405 5.788 1.566 1.00 88.75 167 LYS A O 1
ATOM 1296 N N . GLY A 1 168 ? 19.307 6.951 1.764 1.00 85.38 168 GLY A N 1
ATOM 1297 C CA . GLY A 1 168 ? 19.209 7.590 0.457 1.00 85.38 168 GLY A CA 1
ATOM 1298 C C . GLY A 1 168 ? 20.003 8.893 0.379 1.00 85.38 168 GLY A C 1
ATOM 1299 O O . GLY A 1 168 ? 20.367 9.444 1.429 1.00 85.38 168 GLY A O 1
ATOM 1300 N N . PRO A 1 169 ? 20.259 9.394 -0.841 1.00 83.75 169 PRO A N 1
ATOM 1301 C CA . PRO A 1 169 ? 20.881 10.694 -1.056 1.00 83.75 169 PRO A CA 1
ATOM 1302 C C . PRO A 1 169 ? 20.103 11.819 -0.368 1.00 83.75 169 PRO A C 1
ATOM 1304 O O . PRO A 1 169 ? 18.881 11.747 -0.203 1.00 83.75 169 PRO A O 1
ATOM 1307 N N . TRP A 1 170 ? 20.804 12.887 0.020 1.00 82.06 170 TRP A N 1
ATOM 1308 C CA . TRP A 1 170 ? 20.189 14.018 0.722 1.00 82.06 170 TRP A CA 1
ATOM 1309 C C . TRP A 1 170 ? 19.046 14.663 -0.079 1.00 82.06 170 TRP A C 1
ATOM 1311 O O . TRP A 1 170 ? 18.031 15.030 0.509 1.00 82.06 170 TRP A O 1
ATOM 1321 N N . ILE A 1 171 ? 19.158 14.722 -1.411 1.00 79.75 171 ILE A N 1
ATOM 1322 C CA . ILE A 1 171 ? 18.102 15.266 -2.275 1.00 79.75 171 ILE A CA 1
ATOM 1323 C C . ILE A 1 171 ? 16.804 14.452 -2.204 1.00 79.75 171 ILE A C 1
ATOM 1325 O O . ILE A 1 171 ? 15.721 15.027 -2.093 1.00 79.75 171 ILE A O 1
ATOM 1329 N N . VAL A 1 172 ? 16.905 13.120 -2.160 1.00 77.81 172 VAL A N 1
ATOM 1330 C CA . VAL A 1 172 ? 15.750 12.227 -1.993 1.00 77.81 172 VAL A CA 1
ATOM 1331 C C . VAL A 1 172 ? 15.159 12.393 -0.598 1.00 77.81 172 VAL A C 1
ATOM 1333 O O . VAL A 1 172 ? 13.946 12.525 -0.458 1.00 77.81 172 VAL A O 1
ATOM 1336 N N . LYS A 1 173 ? 16.007 12.464 0.439 1.00 80.81 173 LYS A N 1
ATOM 1337 C CA . LYS A 1 173 ? 15.567 12.713 1.821 1.00 80.81 173 LYS A CA 1
ATOM 1338 C C . LYS A 1 173 ? 14.797 14.021 1.953 1.00 80.81 173 LYS A C 1
ATOM 1340 O O . LYS A 1 173 ? 13.762 14.037 2.606 1.00 80.81 173 LYS A O 1
ATOM 1345 N N . LYS A 1 174 ? 15.280 15.100 1.336 1.00 79.50 174 LYS A N 1
ATOM 1346 C CA . LYS A 1 174 ? 14.625 16.410 1.383 1.00 79.50 174 LYS A CA 1
ATOM 1347 C C . LYS A 1 174 ? 13.317 16.409 0.594 1.00 79.50 174 LYS A C 1
ATOM 1349 O O . LYS A 1 174 ? 12.293 16.823 1.124 1.00 79.50 174 LYS A O 1
ATOM 1354 N N . THR A 1 175 ? 13.337 15.899 -0.635 1.00 75.25 175 THR A N 1
ATOM 1355 C CA . THR A 1 175 ? 12.163 15.912 -1.517 1.00 75.25 175 THR A CA 1
ATOM 1356 C C . THR A 1 175 ? 11.073 14.991 -0.988 1.00 75.25 175 THR A C 1
ATOM 1358 O O . THR A 1 175 ? 9.985 15.459 -0.683 1.00 75.25 175 THR A O 1
ATOM 1361 N N . VAL A 1 176 ? 11.366 13.706 -0.771 1.00 71.81 176 VAL A N 1
ATOM 1362 C CA . VAL A 1 176 ? 10.376 12.753 -0.243 1.00 71.81 176 VAL A CA 1
ATOM 1363 C C . VAL A 1 176 ? 10.026 13.061 1.216 1.00 71.81 176 VAL A C 1
ATOM 1365 O O . VAL A 1 176 ? 8.895 12.839 1.627 1.00 71.81 176 VAL A O 1
ATOM 1368 N N . GLY A 1 177 ? 10.951 13.627 1.998 1.00 70.19 177 GLY A N 1
ATOM 1369 C CA . GLY A 1 177 ? 10.684 14.062 3.373 1.00 70.19 177 GLY A CA 1
ATOM 1370 C C . GLY A 1 177 ? 9.665 15.201 3.467 1.00 70.19 177 GLY A C 1
ATOM 1371 O O . GLY A 1 177 ? 8.808 15.172 4.353 1.00 70.19 177 GLY A O 1
ATOM 1372 N N . ASN A 1 178 ? 9.685 16.147 2.520 1.00 70.56 178 ASN A N 1
ATOM 1373 C CA . ASN A 1 178 ? 8.642 17.174 2.406 1.00 70.56 178 ASN A CA 1
ATOM 1374 C C . ASN A 1 178 ? 7.256 16.561 2.128 1.00 70.56 178 ASN A C 1
ATOM 1376 O O . ASN A 1 178 ? 6.246 17.133 2.524 1.00 70.56 178 ASN A O 1
ATOM 1380 N N . TYR A 1 179 ? 7.217 15.366 1.530 1.00 70.81 179 TYR A N 1
ATOM 1381 C CA . TYR A 1 179 ? 6.013 14.565 1.288 1.00 70.81 179 TYR A CA 1
ATOM 1382 C C . TYR A 1 179 ? 5.956 13.318 2.190 1.00 70.81 179 TYR A C 1
ATOM 1384 O O . TYR A 1 179 ? 5.471 12.256 1.793 1.00 70.81 179 TYR A O 1
ATOM 1392 N N . SER A 1 180 ? 6.449 13.445 3.428 1.00 80.44 180 SER A N 1
ATOM 1393 C CA . SER A 1 180 ? 6.447 12.364 4.429 1.00 80.44 180 SER A CA 1
ATOM 1394 C C . SER A 1 180 ? 5.045 11.888 4.816 1.00 80.44 180 SER A C 1
ATOM 1396 O O . SER A 1 180 ? 4.906 10.805 5.378 1.00 80.44 180 SER A O 1
ATOM 1398 N N . ALA A 1 181 ? 4.000 12.655 4.499 1.00 88.38 181 ALA A N 1
ATOM 1399 C CA . ALA A 1 181 ? 2.617 12.208 4.553 1.00 88.38 181 ALA A CA 1
ATOM 1400 C C . ALA A 1 181 ? 1.826 12.769 3.363 1.00 88.38 181 ALA A C 1
ATOM 1402 O O . ALA A 1 181 ? 1.947 13.948 3.040 1.00 88.38 181 ALA A O 1
ATOM 1403 N N . CYS A 1 182 ? 0.991 11.939 2.741 1.00 91.44 182 CYS A N 1
ATOM 1404 C CA . CYS A 1 182 ? 0.134 12.321 1.621 1.00 91.44 182 CYS A CA 1
ATOM 1405 C C . CYS A 1 182 ? -1.245 11.668 1.764 1.00 91.44 182 CYS A C 1
ATOM 1407 O O . CYS A 1 182 ? -1.341 10.451 1.923 1.00 91.44 182 CYS A O 1
ATOM 1409 N N . LEU A 1 183 ? -2.318 12.464 1.690 1.00 93.81 183 LEU A N 1
ATOM 1410 C CA . LEU A 1 183 ? -3.689 11.956 1.574 1.00 93.81 183 LEU A CA 1
ATOM 1411 C C . LEU A 1 183 ? -3.916 11.457 0.143 1.00 93.81 183 LEU A C 1
ATOM 1413 O O . LEU A 1 183 ? -4.451 12.185 -0.694 1.00 93.81 183 LEU A O 1
ATOM 1417 N N . LEU A 1 184 ? -3.480 10.224 -0.133 1.00 94.06 184 LEU A N 1
ATOM 1418 C CA . LEU A 1 184 ? -3.557 9.592 -1.453 1.00 94.06 184 LEU A CA 1
ATOM 1419 C C . LEU A 1 184 ? -4.960 9.675 -2.051 1.00 94.06 184 LEU A C 1
ATOM 1421 O O . LEU A 1 184 ? -5.093 10.058 -3.205 1.00 94.06 184 LEU A O 1
ATOM 1425 N N . GLY A 1 185 ? -5.994 9.411 -1.250 1.00 93.00 185 GLY A N 1
ATOM 1426 C CA . GLY A 1 185 ? -7.381 9.441 -1.718 1.00 93.00 185 GLY A CA 1
ATOM 1427 C C . GLY A 1 185 ? -7.863 10.812 -2.215 1.00 93.00 185 GLY A C 1
ATOM 1428 O O . GLY A 1 185 ? -8.832 10.891 -2.961 1.00 93.00 185 GLY A O 1
ATOM 1429 N N . ARG A 1 186 ? -7.195 11.905 -1.819 1.00 93.81 186 ARG A N 1
ATOM 1430 C CA . ARG A 1 186 ? -7.483 13.260 -2.321 1.00 93.81 186 ARG A CA 1
ATOM 1431 C C . ARG A 1 186 ? -6.534 13.684 -3.431 1.00 93.81 186 ARG A C 1
ATOM 1433 O O . ARG A 1 186 ? -6.920 14.467 -4.290 1.00 93.81 186 ARG A O 1
ATOM 1440 N N . ALA A 1 187 ? -5.280 13.252 -3.342 1.00 92.50 187 ALA A N 1
ATOM 1441 C CA . ALA A 1 187 ? -4.216 13.687 -4.235 1.00 92.50 187 ALA A CA 1
ATOM 1442 C C . ALA A 1 187 ? -4.189 12.909 -5.557 1.00 92.50 187 ALA A C 1
ATOM 1444 O O . ALA A 1 187 ? -3.639 13.410 -6.535 1.00 92.50 187 ALA A O 1
ATOM 1445 N N . LEU A 1 188 ? -4.733 11.691 -5.572 1.00 95.25 188 LEU A N 1
ATOM 1446 C CA . LEU A 1 188 ? -4.673 10.754 -6.687 1.00 95.25 188 LEU A CA 1
ATOM 1447 C C . LEU A 1 188 ? -6.028 10.095 -6.921 1.00 95.25 188 LEU A C 1
ATOM 1449 O O . LEU A 1 188 ? -6.841 9.958 -6.009 1.00 95.25 188 LEU A O 1
ATOM 1453 N N . THR A 1 189 ? -6.233 9.620 -8.146 1.00 97.38 189 THR A N 1
ATOM 1454 C CA . THR A 1 189 ? -7.351 8.726 -8.45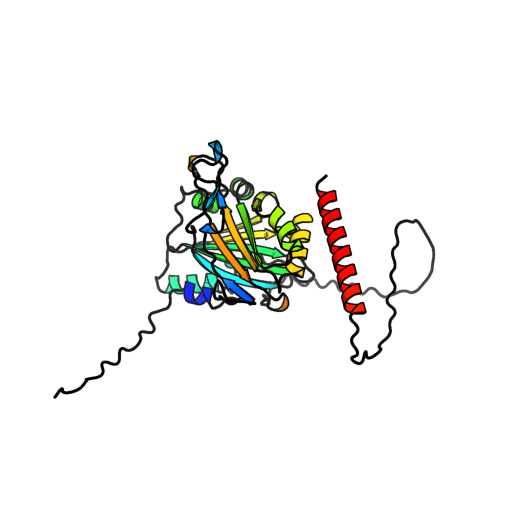8 1.00 97.38 189 THR A CA 1
ATOM 1455 C C . THR A 1 189 ? -7.116 7.376 -7.784 1.00 97.38 189 THR A C 1
ATOM 1457 O O . THR A 1 189 ? -6.113 6.712 -8.055 1.00 97.38 189 THR A O 1
ATOM 1460 N N . CYS A 1 190 ? -8.041 6.988 -6.907 1.00 98.06 190 CYS A N 1
ATOM 1461 C CA . CYS A 1 190 ? -8.056 5.690 -6.243 1.00 98.06 190 CYS A CA 1
ATOM 1462 C C . CYS A 1 190 ? -9.280 4.891 -6.706 1.00 98.06 190 CYS A C 1
ATOM 1464 O O . CYS A 1 190 ? -10.402 5.380 -6.589 1.00 98.06 190 CYS A O 1
ATOM 1466 N N . ASN A 1 191 ? -9.067 3.669 -7.193 1.00 98.25 191 ASN A N 1
ATOM 1467 C CA . ASN A 1 191 ? -10.134 2.720 -7.505 1.00 98.25 191 ASN A CA 1
ATOM 1468 C C . ASN A 1 191 ? -10.186 1.647 -6.413 1.00 98.25 191 ASN A C 1
ATOM 1470 O O . ASN A 1 191 ? -9.155 1.115 -6.000 1.00 98.25 191 ASN A O 1
ATOM 1474 N N . TYR A 1 192 ? -11.387 1.340 -5.929 1.00 98.50 192 TYR A N 1
ATOM 1475 C CA . TYR A 1 192 ? -11.591 0.433 -4.803 1.00 98.50 192 TYR A CA 1
ATOM 1476 C C . TYR A 1 192 ? -12.255 -0.859 -5.269 1.00 98.50 192 TYR A C 1
ATOM 1478 O O . TYR A 1 192 ? -13.346 -0.844 -5.838 1.00 98.50 192 TYR A O 1
ATOM 1486 N N . HIS A 1 193 ? -11.619 -1.990 -4.983 1.00 98.31 193 HIS A N 1
ATOM 1487 C CA . HIS A 1 193 ? -12.114 -3.309 -5.356 1.00 98.31 193 HIS A CA 1
ATOM 1488 C C . HIS A 1 193 ? -12.401 -4.136 -4.112 1.00 98.31 193 HIS A C 1
ATOM 1490 O O . HIS A 1 193 ? -11.599 -4.200 -3.181 1.00 98.31 193 HIS A O 1
ATOM 1496 N N . ARG A 1 194 ? -13.556 -4.800 -4.098 1.00 96.44 194 ARG A N 1
ATOM 1497 C CA . ARG A 1 194 ? -13.960 -5.662 -2.991 1.00 96.44 194 ARG A CA 1
ATOM 1498 C C . ARG A 1 194 ? -14.396 -7.018 -3.513 1.00 96.44 194 ARG A C 1
ATOM 1500 O O . ARG A 1 194 ? -15.293 -7.106 -4.348 1.00 96.44 194 ARG A O 1
ATOM 1507 N N . GLY A 1 195 ? -13.789 -8.064 -2.967 1.00 94.38 195 GLY A N 1
ATOM 1508 C CA . GLY A 1 195 ? -14.227 -9.442 -3.146 1.00 94.38 195 GLY A CA 1
ATOM 1509 C C . GLY A 1 195 ? -14.696 -10.075 -1.834 1.00 94.38 195 GLY A C 1
ATOM 1510 O O . GLY A 1 195 ? -14.760 -9.405 -0.802 1.00 94.38 195 GLY A O 1
ATOM 1511 N N . PRO A 1 196 ? -15.009 -11.383 -1.844 1.00 90.94 196 PRO A N 1
ATOM 1512 C CA . PRO A 1 196 ? -15.491 -12.093 -0.657 1.00 90.94 196 PRO A CA 1
ATOM 1513 C C . PRO A 1 196 ? -14.503 -12.089 0.519 1.00 90.94 196 PRO A C 1
ATOM 1515 O O . PRO A 1 196 ? -14.911 -12.023 1.673 1.00 90.94 196 PRO A O 1
ATOM 1518 N N . ASN A 1 197 ? -13.206 -12.167 0.223 1.00 93.50 197 ASN A N 1
ATOM 1519 C CA . ASN A 1 197 ? -12.118 -12.293 1.193 1.00 93.50 197 ASN A CA 1
ATOM 1520 C C . ASN A 1 197 ? -10.992 -11.276 0.946 1.00 93.50 197 ASN A C 1
ATOM 1522 O O . ASN A 1 197 ? -9.872 -11.473 1.423 1.00 93.50 197 ASN A O 1
ATOM 1526 N N . TYR A 1 198 ? -11.275 -10.188 0.219 1.00 97.75 198 TYR A N 1
ATOM 1527 C CA . TYR A 1 198 ? -10.298 -9.123 0.039 1.00 97.75 198 TYR A CA 1
ATOM 1528 C C . TYR A 1 198 ? -10.885 -7.729 -0.189 1.00 97.75 198 TYR A C 1
ATOM 1530 O O . TYR A 1 198 ? -12.025 -7.566 -0.632 1.00 97.75 198 TYR A O 1
ATOM 1538 N N . PHE A 1 199 ? -10.046 -6.732 0.076 1.00 98.62 199 PHE A N 1
ATOM 1539 C CA . PHE A 1 199 ? -10.225 -5.338 -0.297 1.00 98.62 199 PHE A CA 1
ATOM 1540 C C . PHE A 1 199 ? -8.925 -4.824 -0.928 1.00 98.62 199 PHE A C 1
ATOM 1542 O O . PHE A 1 199 ? -7.846 -5.049 -0.388 1.00 98.62 199 PHE A O 1
ATOM 1549 N N . GLU A 1 200 ? -9.007 -4.154 -2.068 1.00 98.75 200 GLU A N 1
ATOM 1550 C CA . GLU A 1 200 ? -7.852 -3.635 -2.802 1.00 98.75 200 GLU A CA 1
ATOM 1551 C C . GLU A 1 200 ? -8.065 -2.172 -3.179 1.00 98.75 200 GLU A C 1
ATOM 1553 O O . GLU A 1 200 ? -9.172 -1.765 -3.536 1.00 98.75 200 GLU A O 1
ATOM 1558 N N . ILE A 1 201 ? -6.990 -1.391 -3.084 1.00 98.75 201 ILE A N 1
ATOM 1559 C CA . ILE A 1 201 ? -6.934 -0.003 -3.531 1.00 98.75 201 ILE A CA 1
ATOM 1560 C C . ILE A 1 201 ? -5.912 0.101 -4.654 1.00 98.75 201 ILE A C 1
ATOM 1562 O O . ILE A 1 201 ? -4.709 -0.011 -4.416 1.00 98.75 201 ILE A O 1
ATOM 1566 N N . ASP A 1 202 ? -6.396 0.388 -5.850 1.00 98.62 202 ASP A N 1
ATOM 1567 C CA . ASP A 1 202 ? -5.585 0.766 -6.996 1.00 98.62 202 ASP A CA 1
ATOM 1568 C C . ASP A 1 202 ? -5.342 2.274 -6.952 1.00 98.62 202 ASP A C 1
ATOM 1570 O O . ASP A 1 202 ? -6.283 3.064 -6.999 1.00 98.62 202 ASP A O 1
ATOM 1574 N N . VAL A 1 203 ? -4.082 2.687 -6.832 1.00 97.75 203 VAL A N 1
ATOM 1575 C CA . VAL A 1 203 ? -3.682 4.094 -6.723 1.00 97.75 203 VAL A CA 1
ATOM 1576 C C . VAL A 1 203 ? -2.959 4.503 -7.998 1.00 97.75 203 VAL A C 1
ATOM 1578 O O . VAL A 1 203 ? -1.812 4.109 -8.225 1.00 97.75 203 VAL A O 1
ATOM 1581 N N . ASP A 1 204 ? -3.606 5.330 -8.817 1.00 96.44 204 ASP A N 1
ATOM 1582 C CA . ASP A 1 204 ? -3.041 5.791 -10.081 1.00 96.44 204 ASP A CA 1
ATOM 1583 C C . ASP A 1 204 ? -2.079 6.961 -9.861 1.00 96.44 204 ASP A C 1
ATOM 1585 O O . ASP A 1 204 ? -2.491 8.120 -9.758 1.00 96.44 204 ASP A O 1
ATOM 1589 N N . ILE A 1 205 ? -0.776 6.678 -9.830 1.00 92.50 205 ILE A N 1
ATOM 1590 C CA . ILE A 1 205 ? 0.249 7.717 -9.682 1.00 92.50 205 ILE A CA 1
ATOM 1591 C C . ILE A 1 205 ? 0.260 8.671 -10.889 1.00 92.50 205 ILE A C 1
ATOM 1593 O O . ILE A 1 205 ? 0.614 9.842 -10.755 1.00 92.50 205 ILE A O 1
ATOM 1597 N N . GLY A 1 206 ? -0.162 8.198 -12.064 1.00 90.94 206 GLY A N 1
ATOM 1598 C CA . GLY A 1 206 ? -0.253 8.990 -13.289 1.00 90.94 206 GLY A CA 1
ATOM 1599 C C . GLY A 1 206 ? -1.310 10.084 -13.261 1.00 90.94 206 GLY A C 1
ATOM 1600 O O . GLY A 1 206 ? -1.224 11.020 -14.051 1.00 90.94 206 GLY A O 1
ATOM 1601 N N . SER A 1 207 ? -2.262 10.009 -12.331 1.00 93.19 207 SER A N 1
ATOM 1602 C CA . SER A 1 207 ? -3.316 11.016 -12.177 1.00 93.19 207 SER A CA 1
ATOM 1603 C C . SER A 1 207 ? -2.826 12.359 -11.614 1.00 93.19 207 SER A C 1
ATOM 1605 O O . SER A 1 207 ? -3.571 13.336 -11.638 1.00 93.19 207 SER A O 1
ATOM 1607 N N . SER A 1 208 ? -1.574 12.443 -11.144 1.00 90.81 208 SER A N 1
ATOM 1608 C CA . SER A 1 208 ? -0.953 13.688 -10.681 1.00 90.81 208 SER A CA 1
ATOM 1609 C C . SER A 1 208 ? 0.452 13.856 -11.248 1.00 90.81 208 SER A C 1
ATOM 1611 O O . SER A 1 208 ? 1.344 13.039 -11.009 1.00 90.81 208 SER A O 1
ATOM 1613 N N . ALA A 1 209 ? 0.680 14.972 -11.945 1.00 87.31 209 ALA A N 1
ATOM 1614 C CA . ALA A 1 209 ? 1.995 15.323 -12.477 1.00 87.31 209 ALA A CA 1
ATOM 1615 C C . ALA A 1 209 ? 3.054 15.424 -11.366 1.00 87.31 209 ALA A C 1
ATOM 1617 O O . ALA A 1 209 ? 4.162 14.913 -11.523 1.00 87.31 209 ALA A O 1
ATOM 1618 N N . ILE A 1 210 ? 2.689 16.007 -10.218 1.00 84.75 210 ILE A N 1
ATOM 1619 C CA . ILE A 1 210 ? 3.578 16.160 -9.060 1.00 84.75 210 ILE A CA 1
ATOM 1620 C C . ILE A 1 210 ? 3.932 14.788 -8.476 1.00 84.75 210 ILE A C 1
ATOM 1622 O O . ILE A 1 210 ? 5.107 14.500 -8.248 1.00 84.75 210 ILE A O 1
ATOM 1626 N N . ALA A 1 211 ? 2.943 13.914 -8.269 1.00 83.19 211 ALA A N 1
ATOM 1627 C CA . ALA A 1 211 ? 3.199 12.583 -7.722 1.00 83.19 211 ALA A CA 1
ATOM 1628 C C . ALA A 1 211 ? 4.060 11.735 -8.666 1.00 83.19 211 ALA A C 1
ATOM 1630 O O . ALA A 1 211 ? 5.012 11.093 -8.223 1.00 83.19 211 ALA A O 1
ATOM 1631 N N . ASN A 1 212 ? 3.776 11.785 -9.969 1.00 85.38 212 ASN A N 1
ATOM 1632 C CA . ASN A 1 212 ? 4.574 11.120 -10.991 1.00 85.38 212 ASN A CA 1
ATOM 1633 C C . ASN A 1 212 ? 6.018 11.656 -11.025 1.00 85.38 212 ASN A C 1
ATOM 1635 O O . ASN A 1 212 ? 6.954 10.867 -11.126 1.00 85.38 212 ASN A O 1
ATOM 1639 N N . ALA A 1 213 ? 6.226 12.969 -10.875 1.00 85.25 213 ALA A N 1
ATOM 1640 C CA . ALA A 1 213 ? 7.562 13.565 -10.810 1.00 85.25 213 ALA A CA 1
ATOM 1641 C C . ALA A 1 213 ? 8.345 13.113 -9.563 1.00 85.25 213 ALA A C 1
ATOM 1643 O O . ALA A 1 213 ? 9.483 12.657 -9.682 1.00 85.25 213 ALA A O 1
ATOM 1644 N N . ILE A 1 214 ? 7.725 13.160 -8.377 1.00 81.94 214 ILE A N 1
ATOM 1645 C CA . ILE A 1 214 ? 8.342 12.704 -7.118 1.00 81.94 214 ILE A CA 1
ATOM 1646 C C . ILE A 1 214 ? 8.684 11.216 -7.191 1.00 81.94 214 ILE A C 1
ATOM 1648 O O . ILE A 1 214 ? 9.777 10.809 -6.791 1.00 81.94 214 ILE A O 1
ATOM 1652 N N . LEU A 1 215 ? 7.769 10.398 -7.716 1.00 83.06 215 LEU A N 1
ATOM 1653 C CA . LEU A 1 215 ? 8.014 8.975 -7.882 1.00 83.06 215 LEU A CA 1
ATOM 1654 C C . LEU A 1 215 ? 9.166 8.729 -8.858 1.00 83.06 215 LEU A C 1
ATOM 1656 O O . LEU A 1 215 ? 10.049 7.945 -8.541 1.00 83.06 215 LEU A O 1
ATOM 1660 N N . ARG A 1 216 ? 9.205 9.401 -10.013 1.00 83.31 216 ARG A N 1
ATOM 1661 C CA . ARG A 1 216 ? 10.302 9.255 -10.986 1.00 83.31 216 ARG A CA 1
ATOM 1662 C C . ARG A 1 216 ? 11.652 9.632 -10.395 1.00 83.31 216 ARG A C 1
ATOM 1664 O O . ARG A 1 216 ? 12.621 8.917 -10.635 1.00 83.31 216 ARG A O 1
ATOM 1671 N N . LEU A 1 217 ? 11.705 10.684 -9.579 1.00 81.12 217 LEU A N 1
ATOM 1672 C CA . LEU A 1 217 ? 12.904 11.029 -8.822 1.00 81.12 217 LEU A CA 1
ATOM 1673 C C . LEU A 1 217 ? 13.300 9.884 -7.879 1.00 81.12 217 LEU A C 1
ATOM 1675 O O . LEU A 1 217 ? 14.438 9.430 -7.911 1.00 81.12 217 LEU A O 1
ATOM 1679 N N . ALA A 1 218 ? 12.364 9.374 -7.073 1.00 77.06 218 ALA A N 1
ATOM 1680 C CA . ALA A 1 218 ? 12.635 8.260 -6.164 1.00 77.06 218 ALA A CA 1
ATOM 1681 C C . ALA A 1 218 ? 13.081 6.990 -6.914 1.00 77.06 218 ALA A C 1
ATOM 1683 O O . ALA A 1 218 ? 14.010 6.316 -6.471 1.00 77.06 218 ALA A O 1
ATOM 1684 N N . LEU A 1 219 ? 12.475 6.704 -8.071 1.00 77.94 219 LEU A N 1
ATOM 1685 C CA . LEU A 1 219 ? 12.837 5.592 -8.949 1.00 77.94 219 LEU A CA 1
ATOM 1686 C C . LEU A 1 219 ? 14.227 5.766 -9.570 1.00 77.94 219 LEU A C 1
ATOM 1688 O O . LEU A 1 219 ? 14.942 4.782 -9.707 1.00 77.94 219 LEU A O 1
ATOM 1692 N N . GLY A 1 220 ? 14.662 6.992 -9.870 1.00 80.31 220 GLY A N 1
ATOM 1693 C CA . GLY A 1 220 ? 16.039 7.267 -10.305 1.00 80.31 220 GLY A CA 1
ATOM 1694 C C . GLY A 1 220 ? 17.096 6.880 -9.261 1.00 80.31 220 GLY A C 1
ATOM 1695 O O . GLY A 1 220 ? 18.241 6.600 -9.605 1.00 80.31 220 GLY A O 1
ATOM 1696 N N . TYR A 1 221 ? 16.691 6.794 -7.993 1.00 80.00 221 TYR A N 1
ATOM 1697 C CA . TYR A 1 221 ? 17.543 6.442 -6.858 1.00 80.00 221 TYR A CA 1
ATOM 1698 C C . TYR A 1 221 ? 17.165 5.118 -6.188 1.00 80.00 221 TYR A C 1
ATOM 1700 O O . TYR A 1 221 ? 17.688 4.791 -5.121 1.00 80.00 221 TYR A O 1
ATOM 1708 N N . VAL A 1 222 ? 16.265 4.337 -6.787 1.00 77.25 222 VAL A N 1
ATOM 1709 C CA . VAL A 1 222 ? 15.662 3.168 -6.132 1.00 77.25 222 VAL A CA 1
ATOM 1710 C C . VAL A 1 222 ? 16.691 2.131 -5.689 1.00 77.25 222 VAL A C 1
ATOM 1712 O O . VAL A 1 222 ? 16.488 1.498 -4.660 1.00 77.25 222 VAL A O 1
ATOM 1715 N N . THR A 1 223 ? 17.834 2.033 -6.374 1.00 82.19 223 THR A N 1
ATOM 1716 C CA . THR A 1 223 ? 18.930 1.098 -6.067 1.00 82.19 223 THR A CA 1
ATOM 1717 C C . THR A 1 223 ? 19.787 1.510 -4.867 1.00 82.19 223 THR A C 1
ATOM 1719 O O . THR A 1 223 ? 20.534 0.693 -4.336 1.00 82.19 223 THR A O 1
ATOM 1722 N N . CYS A 1 224 ? 19.689 2.756 -4.392 1.00 83.88 224 CYS A N 1
ATOM 1723 C CA . CYS A 1 224 ? 20.449 3.253 -3.239 1.00 83.88 224 CYS A CA 1
ATOM 1724 C C . CYS A 1 224 ? 19.563 3.775 -2.099 1.00 83.88 224 CYS A C 1
ATOM 1726 O O . CYS A 1 224 ? 20.074 4.219 -1.062 1.00 83.88 224 CYS A O 1
ATOM 1728 N N . VAL A 1 225 ? 18.244 3.688 -2.271 1.00 85.38 225 VAL A N 1
ATOM 1729 C CA . VAL A 1 225 ? 17.250 4.192 -1.332 1.00 85.38 225 VAL A CA 1
ATOM 1730 C C . VAL A 1 225 ? 16.603 3.048 -0.547 1.00 85.38 225 VAL A C 1
ATOM 1732 O O . VAL A 1 225 ? 16.376 1.944 -1.042 1.00 85.38 225 VAL A O 1
ATOM 1735 N N . THR A 1 226 ? 16.311 3.332 0.717 1.00 90.75 226 THR A N 1
ATOM 1736 C CA . THR A 1 226 ? 15.492 2.498 1.590 1.00 90.75 226 THR A CA 1
ATOM 1737 C C . THR A 1 226 ? 14.375 3.357 2.162 1.00 90.75 226 THR A C 1
ATOM 1739 O O . THR A 1 226 ? 14.657 4.372 2.808 1.00 90.75 226 THR A O 1
ATOM 1742 N N . ILE A 1 227 ? 13.126 2.961 1.923 1.00 91.25 227 ILE A N 1
ATOM 1743 C CA . ILE A 1 227 ? 11.927 3.716 2.314 1.00 91.25 227 ILE A CA 1
ATOM 1744 C C . ILE A 1 227 ? 11.031 2.824 3.159 1.00 91.25 227 ILE A C 1
ATOM 1746 O O . ILE A 1 227 ? 10.708 1.716 2.741 1.00 91.25 227 ILE A O 1
ATOM 1750 N N . ASP A 1 228 ? 10.598 3.325 4.310 1.00 94.88 228 ASP A N 1
ATOM 1751 C CA . ASP A 1 228 ? 9.465 2.761 5.040 1.00 94.88 228 ASP A CA 1
ATOM 1752 C C . ASP A 1 228 ? 8.186 3.430 4.521 1.00 94.88 228 ASP A C 1
ATOM 1754 O O . ASP A 1 228 ? 8.078 4.657 4.570 1.00 94.88 228 ASP A O 1
ATOM 1758 N N . MET A 1 229 ? 7.236 2.637 4.027 1.00 95.69 229 MET A N 1
ATOM 1759 C CA . MET A 1 229 ? 5.945 3.082 3.496 1.00 95.69 229 MET A CA 1
ATOM 1760 C C . MET A 1 229 ? 4.826 2.503 4.364 1.00 95.69 229 MET A C 1
ATOM 1762 O O . MET A 1 229 ? 4.672 1.286 4.445 1.00 95.69 229 MET A O 1
ATOM 1766 N N . GLY A 1 230 ? 4.065 3.363 5.036 1.00 97.88 230 GLY A N 1
ATOM 1767 C CA . GLY A 1 230 ? 2.956 2.991 5.912 1.00 97.88 230 GLY A CA 1
ATOM 1768 C C . GLY A 1 230 ? 1.622 3.515 5.397 1.00 97.88 230 GLY A C 1
ATOM 1769 O O . GLY A 1 230 ? 1.521 4.664 4.972 1.00 97.88 230 GLY A O 1
ATOM 1770 N N . PHE A 1 231 ? 0.581 2.691 5.468 1.00 98.56 231 PHE A N 1
ATOM 1771 C CA . PHE A 1 231 ? -0.769 3.059 5.042 1.00 98.56 231 PHE A CA 1
ATOM 1772 C C . PHE A 1 231 ? -1.669 3.281 6.249 1.00 98.56 231 PHE A C 1
ATOM 1774 O O . PHE A 1 231 ? -1.606 2.545 7.232 1.00 98.56 231 PHE A O 1
ATOM 1781 N N . VAL A 1 232 ? -2.501 4.314 6.186 1.00 98.62 232 VAL A N 1
ATOM 1782 C CA . VAL A 1 232 ? -3.293 4.802 7.315 1.00 98.62 232 VAL A CA 1
ATOM 1783 C C . VAL A 1 232 ? -4.675 5.223 6.825 1.00 98.62 232 VAL A C 1
ATOM 1785 O O . VAL A 1 232 ? -4.801 5.846 5.771 1.00 98.62 232 VAL A O 1
ATOM 1788 N N . VAL A 1 233 ? -5.711 4.934 7.614 1.00 98.56 233 VAL A N 1
ATOM 1789 C CA . VAL A 1 233 ? -6.991 5.647 7.506 1.00 98.56 233 VAL A CA 1
ATOM 1790 C C . VAL A 1 233 ? -6.910 6.850 8.434 1.00 98.56 233 VAL A C 1
ATOM 1792 O O . VAL A 1 233 ? -6.800 6.689 9.647 1.00 98.56 233 VAL A O 1
ATOM 1795 N N . GLU A 1 234 ? -6.908 8.056 7.874 1.00 98.12 234 GLU A N 1
ATOM 1796 C CA . GLU A 1 234 ? -6.779 9.275 8.658 1.00 98.12 234 GLU A CA 1
ATOM 1797 C C . GLU A 1 234 ? -7.981 9.466 9.596 1.00 98.12 234 GLU A C 1
ATOM 1799 O O . GLU A 1 234 ? -9.138 9.522 9.162 1.00 98.12 234 GLU A O 1
ATOM 1804 N N . ALA A 1 235 ? -7.682 9.599 10.889 1.00 97.75 235 ALA A N 1
ATOM 1805 C CA . ALA A 1 235 ? -8.661 9.940 11.915 1.00 97.75 235 ALA A CA 1
ATOM 1806 C C . ALA A 1 235 ? -9.058 11.414 11.778 1.00 97.75 235 ALA A C 1
ATOM 1808 O O . ALA A 1 235 ? -8.184 12.276 11.726 1.00 97.75 235 ALA A O 1
ATOM 1809 N N . GLN A 1 236 ? -10.351 11.721 11.745 1.00 97.06 236 GLN A N 1
ATOM 1810 C CA . GLN A 1 236 ? -10.899 13.078 11.624 1.00 97.06 236 GLN A CA 1
ATOM 1811 C C . GLN A 1 236 ? -11.737 13.491 12.845 1.00 97.06 236 GLN A C 1
ATOM 1813 O O . GLN A 1 236 ? -12.005 14.680 12.998 1.00 97.06 236 GLN A O 1
ATOM 1818 N N . THR A 1 237 ? -12.118 12.553 13.722 1.00 97.19 237 THR A N 1
ATOM 1819 C CA . THR A 1 237 ? -12.830 12.839 14.983 1.00 97.19 237 THR A CA 1
ATOM 1820 C C . THR A 1 237 ? -12.109 12.261 16.202 1.00 97.19 237 THR A C 1
ATOM 1822 O O . THR A 1 237 ? -11.231 11.405 16.083 1.00 97.19 237 THR A O 1
ATOM 1825 N N . GLN A 1 238 ? -12.460 12.740 17.396 1.00 97.56 238 GLN A N 1
ATOM 1826 C CA . GLN A 1 238 ? -11.792 12.372 18.647 1.00 97.56 238 GLN A CA 1
ATOM 1827 C C . GLN A 1 238 ? -11.921 10.873 18.974 1.00 97.56 238 GLN A C 1
ATOM 1829 O O . GLN A 1 238 ? -10.989 10.272 19.502 1.00 97.56 238 GLN A O 1
ATOM 1834 N N . GLU A 1 239 ? -13.047 10.258 18.621 1.00 97.06 239 GLU A N 1
ATOM 1835 C CA . GLU A 1 239 ? -13.357 8.837 18.832 1.00 97.06 239 GLU A CA 1
ATOM 1836 C C . GLU A 1 239 ? -12.542 7.919 17.910 1.00 97.06 239 GLU A C 1
ATOM 1838 O O . GLU A 1 239 ? -12.427 6.720 18.153 1.00 97.06 239 GLU A O 1
ATOM 1843 N N . GLU A 1 240 ? -11.977 8.482 16.841 1.00 97.62 240 GLU A N 1
ATOM 1844 C CA . GLU A 1 240 ? -11.136 7.779 15.874 1.00 97.62 240 GLU A CA 1
ATOM 1845 C C . GLU A 1 240 ? -9.655 7.765 16.285 1.00 97.62 240 GLU A C 1
ATOM 1847 O O . GLU A 1 240 ? -8.846 7.124 15.615 1.00 97.62 240 GLU A O 1
ATOM 1852 N N . LEU A 1 241 ? -9.292 8.462 17.371 1.00 97.81 241 LEU A N 1
ATOM 1853 C CA . LEU A 1 241 ? -7.929 8.529 17.892 1.00 97.81 241 LEU A CA 1
ATOM 1854 C C . LEU A 1 241 ? -7.655 7.451 18.967 1.00 97.81 241 LEU A C 1
ATOM 1856 O O . LEU A 1 241 ? -8.538 7.105 19.754 1.00 97.81 241 LEU A O 1
ATOM 1860 N N . PRO A 1 242 ? -6.409 6.949 19.081 1.00 97.50 242 PRO A N 1
ATOM 1861 C CA . PRO A 1 242 ? -5.240 7.335 18.293 1.00 97.50 242 PRO A CA 1
ATOM 1862 C C . PRO A 1 242 ? -5.290 6.758 16.875 1.00 97.50 242 PRO A C 1
ATOM 1864 O O . PRO A 1 242 ? -5.859 5.694 16.636 1.00 97.50 242 PRO A O 1
ATOM 1867 N N . GLU A 1 243 ? -4.659 7.460 15.939 1.00 97.06 243 GLU A N 1
ATOM 1868 C CA . GLU A 1 243 ? -4.531 6.979 14.568 1.00 97.06 243 GLU A CA 1
ATOM 1869 C C . GLU A 1 243 ? -3.581 5.771 14.514 1.00 97.06 243 GLU A C 1
ATOM 1871 O O . GLU A 1 243 ? -2.529 5.770 15.155 1.00 97.06 243 GLU A O 1
ATOM 1876 N N . ARG A 1 244 ? -3.950 4.741 13.745 1.00 97.62 244 ARG A N 1
ATOM 1877 C CA . ARG A 1 244 ? -3.206 3.478 13.647 1.00 97.62 244 ARG A CA 1
ATOM 1878 C C . ARG A 1 244 ? -2.815 3.154 12.211 1.00 97.62 244 ARG A C 1
ATOM 1880 O O . ARG A 1 244 ? -3.563 3.440 11.276 1.00 97.62 244 ARG A O 1
ATOM 1887 N N . LEU A 1 245 ? -1.664 2.503 12.048 1.00 98.31 245 LEU A N 1
ATOM 1888 C CA . LEU A 1 245 ? -1.237 1.944 10.765 1.00 98.31 245 LEU A CA 1
ATOM 1889 C C . LEU A 1 245 ? -2.147 0.778 10.374 1.00 98.31 245 LEU A C 1
ATOM 1891 O O . LEU A 1 245 ? -2.363 -0.137 11.166 1.00 98.31 245 LEU A O 1
ATOM 1895 N N . ILE A 1 246 ? -2.623 0.784 9.130 1.00 98.62 246 ILE A N 1
ATOM 1896 C CA . ILE A 1 246 ? -3.187 -0.406 8.485 1.00 98.62 246 ILE A CA 1
ATOM 1897 C C . ILE A 1 246 ? -2.093 -1.473 8.428 1.00 98.62 246 ILE A C 1
ATOM 1899 O O . ILE A 1 246 ? -2.269 -2.572 8.934 1.00 98.62 246 ILE A O 1
ATOM 1903 N N . GLY A 1 247 ? -0.940 -1.089 7.889 1.00 98.38 247 GLY A N 1
ATOM 1904 C CA . GLY A 1 247 ? 0.284 -1.870 7.824 1.00 98.38 247 GLY A CA 1
ATOM 1905 C C . GLY A 1 247 ? 1.386 -1.030 7.184 1.00 98.38 247 GLY A C 1
ATOM 1906 O O . GLY A 1 247 ? 1.122 0.060 6.662 1.00 98.38 247 GLY A O 1
ATOM 1907 N N . ALA A 1 248 ? 2.624 -1.514 7.239 1.00 98.31 248 ALA A N 1
ATOM 1908 C CA . ALA A 1 248 ? 3.746 -0.857 6.584 1.00 98.31 248 ALA A CA 1
ATOM 1909 C C . ALA A 1 248 ? 4.757 -1.858 6.026 1.00 98.31 248 ALA A C 1
ATOM 1911 O O . ALA A 1 248 ? 4.863 -2.989 6.499 1.00 98.31 248 ALA A O 1
ATOM 1912 N N . VAL A 1 249 ? 5.504 -1.411 5.021 1.00 97.62 249 VAL A N 1
ATOM 1913 C CA . VAL A 1 249 ? 6.554 -2.175 4.350 1.00 97.62 249 VAL A CA 1
ATOM 1914 C C . VAL A 1 249 ? 7.786 -1.294 4.180 1.00 97.62 249 VAL A C 1
ATOM 1916 O O . VAL A 1 249 ? 7.692 -0.138 3.772 1.00 97.62 249 VAL A O 1
ATOM 1919 N N . ARG A 1 250 ? 8.956 -1.852 4.485 1.00 96.69 250 ARG A N 1
ATOM 1920 C CA . ARG A 1 250 ? 10.258 -1.302 4.121 1.00 96.69 250 ARG A CA 1
ATOM 1921 C C . ARG A 1 250 ? 10.631 -1.843 2.758 1.00 96.69 250 ARG A C 1
ATOM 1923 O O . ARG A 1 250 ? 10.667 -3.053 2.579 1.00 96.69 250 ARG A O 1
ATOM 1930 N N . VAL A 1 251 ? 10.981 -0.954 1.845 1.00 92.94 251 VAL A N 1
ATOM 1931 C CA . VAL A 1 251 ? 11.469 -1.283 0.509 1.00 92.94 251 VAL A CA 1
ATOM 1932 C C . VAL A 1 251 ? 12.948 -0.926 0.440 1.00 92.94 251 VAL A C 1
ATOM 1934 O O . VAL A 1 251 ? 13.314 0.226 0.680 1.00 92.94 251 VAL A O 1
ATOM 1937 N N . CYS A 1 252 ? 13.805 -1.901 0.139 1.00 89.62 252 CYS A N 1
ATOM 1938 C CA . CYS A 1 252 ? 15.256 -1.735 0.101 1.00 89.62 252 CYS A CA 1
ATOM 1939 C C . CYS A 1 252 ? 15.801 -1.933 -1.311 1.00 89.62 252 CYS A C 1
ATOM 1941 O O . CYS A 1 252 ? 15.795 -3.061 -1.796 1.00 89.62 252 CYS A O 1
ATOM 1943 N N . GLN A 1 253 ? 16.405 -0.886 -1.885 1.00 80.06 253 GLN A N 1
ATOM 1944 C CA . GLN A 1 253 ? 17.375 -1.002 -2.985 1.00 80.06 253 GLN A CA 1
ATOM 1945 C C . GLN A 1 253 ? 16.867 -1.874 -4.148 1.00 80.06 253 GLN A C 1
ATOM 1947 O O . GLN A 1 253 ? 17.569 -2.782 -4.585 1.00 80.06 253 GLN A O 1
ATOM 1952 N N . MET A 1 254 ? 15.619 -1.663 -4.580 1.00 78.81 254 MET A N 1
ATOM 1953 C CA . MET A 1 254 ? 15.011 -2.496 -5.623 1.00 78.81 254 MET A CA 1
ATOM 1954 C C . MET A 1 254 ? 15.611 -2.183 -6.988 1.00 78.81 254 MET A C 1
ATOM 1956 O O . MET A 1 254 ? 15.904 -1.032 -7.295 1.00 78.81 254 MET A O 1
ATOM 1960 N N . GLU A 1 255 ? 15.728 -3.193 -7.840 1.00 76.75 255 GLU A N 1
ATOM 1961 C CA . GLU A 1 255 ? 16.079 -3.004 -9.246 1.00 76.75 255 GLU A CA 1
ATOM 1962 C C . GLU A 1 255 ? 14.819 -2.954 -10.110 1.00 76.75 255 GLU A C 1
ATOM 1964 O O . GLU A 1 255 ? 13.972 -3.843 -10.033 1.00 76.75 255 GLU A O 1
ATOM 1969 N N . MET A 1 256 ? 14.705 -1.959 -10.992 1.00 76.00 256 MET A N 1
ATOM 1970 C CA . MET A 1 256 ? 13.546 -1.836 -11.890 1.00 76.00 256 MET A CA 1
ATOM 1971 C C . MET A 1 256 ? 13.353 -3.076 -12.777 1.00 76.00 256 MET A C 1
ATOM 1973 O O . MET A 1 256 ? 12.219 -3.473 -13.035 1.00 76.00 256 MET A O 1
ATOM 1977 N N . SER A 1 257 ? 14.450 -3.716 -13.193 1.00 78.81 257 SER A N 1
ATOM 1978 C CA . SER A 1 257 ? 14.479 -4.940 -14.005 1.00 78.81 257 SER A CA 1
ATOM 1979 C C . SER A 1 257 ? 13.985 -6.194 -13.281 1.00 78.81 257 SER A C 1
ATOM 1981 O O . SER A 1 257 ? 13.688 -7.179 -13.948 1.00 78.81 257 SER A O 1
ATOM 1983 N N . SER A 1 258 ? 13.868 -6.175 -11.949 1.00 82.94 258 SER A N 1
ATOM 1984 C CA . SER A 1 258 ? 13.395 -7.327 -11.163 1.00 82.94 258 SER A CA 1
ATOM 1985 C C . SER A 1 258 ? 11.882 -7.566 -11.262 1.00 82.94 258 SER A C 1
ATOM 1987 O O . SER A 1 258 ? 11.366 -8.534 -10.704 1.00 82.94 258 SER A O 1
ATOM 1989 N N . ALA A 1 259 ? 11.157 -6.686 -11.964 1.00 87.06 259 ALA A N 1
ATOM 1990 C CA . ALA A 1 259 ? 9.710 -6.762 -12.078 1.00 87.06 259 ALA A CA 1
ATOM 1991 C C . ALA A 1 259 ? 9.270 -8.076 -12.726 1.00 87.06 259 ALA A C 1
ATOM 1993 O O . ALA A 1 259 ? 9.701 -8.422 -13.828 1.00 87.06 259 ALA A O 1
ATOM 1994 N N . THR A 1 260 ? 8.355 -8.784 -12.070 1.00 91.75 260 THR A N 1
ATOM 1995 C CA . THR A 1 260 ? 7.745 -9.976 -12.660 1.00 91.75 260 THR A CA 1
ATOM 1996 C C . THR A 1 260 ? 6.746 -9.564 -13.727 1.00 91.75 260 THR A C 1
ATOM 1998 O O . THR A 1 260 ? 5.867 -8.737 -13.480 1.00 91.75 260 THR A O 1
ATOM 2001 N N . VAL A 1 261 ? 6.889 -10.135 -14.922 1.00 92.50 261 VAL A N 1
ATOM 2002 C CA . VAL A 1 261 ? 5.968 -9.884 -16.030 1.00 92.50 261 VAL A CA 1
ATOM 2003 C C . VAL A 1 261 ? 4.642 -10.577 -15.742 1.00 92.50 261 VAL A C 1
ATOM 2005 O O . VAL A 1 261 ? 4.607 -11.770 -15.454 1.00 92.50 261 VAL A O 1
ATOM 2008 N N . VAL A 1 262 ? 3.560 -9.813 -15.825 1.00 92.38 262 VAL A N 1
ATOM 2009 C CA . VAL A 1 262 ? 2.191 -10.294 -15.680 1.00 92.38 262 VAL A CA 1
ATOM 2010 C C . VAL A 1 262 ? 1.441 -9.988 -16.962 1.00 92.38 262 VAL A C 1
ATOM 2012 O O . VAL A 1 262 ? 1.355 -8.835 -17.395 1.00 92.38 262 VAL A O 1
ATOM 2015 N N . ASP A 1 263 ? 0.861 -11.030 -17.546 1.00 87.88 263 ASP A N 1
ATOM 2016 C CA . ASP A 1 263 ? 0.027 -10.882 -18.725 1.00 87.88 263 ASP A CA 1
ATOM 2017 C C . ASP A 1 263 ? -1.307 -10.228 -18.352 1.00 87.88 263 ASP A C 1
ATOM 2019 O O . ASP A 1 263 ? -2.007 -10.629 -17.410 1.00 87.88 263 ASP A O 1
ATOM 2023 N N . VAL A 1 264 ? -1.681 -9.209 -19.119 1.00 78.19 264 VAL A N 1
ATOM 2024 C CA . VAL A 1 264 ? -3.016 -8.614 -19.061 1.00 78.19 264 VAL A CA 1
ATOM 2025 C C . VAL A 1 264 ? -3.877 -9.365 -20.077 1.00 78.19 264 VAL A C 1
ATOM 2027 O O . VAL A 1 264 ? -3.541 -9.330 -21.264 1.00 78.19 264 VAL A O 1
ATOM 2030 N N . PRO A 1 265 ? -4.948 -10.073 -19.662 1.00 65.06 265 PRO A N 1
ATOM 2031 C CA . PRO A 1 265 ? -5.821 -10.777 -20.594 1.00 65.06 265 PRO A CA 1
ATOM 2032 C C . PRO A 1 265 ? -6.358 -9.801 -21.645 1.00 65.06 265 PRO A C 1
ATOM 2034 O O . PRO A 1 265 ? -7.105 -8.890 -21.311 1.00 65.06 265 PRO A O 1
ATOM 2037 N N . ASN A 1 266 ? -5.902 -9.979 -22.889 1.00 47.34 266 ASN A N 1
ATOM 2038 C CA . ASN A 1 266 ? -6.259 -9.255 -24.110 1.00 47.34 266 ASN A CA 1
ATOM 2039 C C . ASN A 1 266 ? -6.983 -7.910 -23.908 1.00 47.34 266 ASN A C 1
ATOM 2041 O O . ASN A 1 266 ? -8.205 -7.829 -24.032 1.00 47.34 266 ASN A O 1
ATOM 2045 N N . ALA A 1 267 ? -6.218 -6.817 -23.828 1.00 45.91 267 ALA A N 1
ATOM 2046 C CA . ALA A 1 267 ? -6.617 -5.671 -24.636 1.00 45.91 267 ALA A CA 1
ATOM 2047 C C . ALA A 1 267 ? -6.630 -6.192 -26.076 1.00 45.91 267 ALA A C 1
ATOM 2049 O O . ALA A 1 267 ? -5.577 -6.542 -26.612 1.00 45.91 267 ALA A O 1
ATOM 2050 N N . THR A 1 268 ? -7.814 -6.371 -26.664 1.00 34.72 268 THR A N 1
ATOM 2051 C CA . THR A 1 268 ? -7.963 -6.718 -28.078 1.00 34.72 268 THR A CA 1
ATOM 2052 C C . THR A 1 268 ? -6.967 -5.880 -28.866 1.00 34.72 268 THR A C 1
ATOM 2054 O O . THR A 1 268 ? -7.096 -4.657 -28.921 1.00 34.72 268 THR A O 1
ATOM 2057 N N . ARG A 1 269 ? -5.952 -6.529 -29.452 1.00 39.44 269 ARG A N 1
ATOM 2058 C CA . ARG A 1 269 ? -5.148 -5.949 -30.526 1.00 39.44 269 ARG A CA 1
ATOM 2059 C C . ARG A 1 269 ? -6.118 -5.690 -31.676 1.00 39.44 269 ARG A C 1
ATOM 2061 O O . ARG A 1 269 ? -6.263 -6.514 -32.572 1.00 39.44 269 ARG A O 1
ATOM 2068 N N . GLY A 1 270 ? -6.821 -4.562 -31.612 1.00 33.44 270 GLY A N 1
ATOM 2069 C CA . GLY A 1 270 ? -7.518 -3.960 -32.733 1.00 33.44 270 GLY A CA 1
ATOM 2070 C C . GLY A 1 270 ? -6.450 -3.557 -33.730 1.00 33.44 270 GLY A C 1
ATOM 2071 O O . GLY A 1 270 ? -5.907 -2.458 -33.676 1.00 33.44 270 GLY A O 1
ATOM 2072 N N . GLY A 1 271 ? -6.059 -4.509 -34.570 1.00 35.53 271 GLY A N 1
ATOM 2073 C CA . GLY A 1 271 ? -5.143 -4.276 -35.661 1.00 35.53 271 GLY A CA 1
ATOM 2074 C C . GLY A 1 271 ? -5.804 -3.369 -36.682 1.00 35.53 271 GLY A C 1
ATOM 2075 O O . GLY A 1 271 ? -6.415 -3.861 -37.617 1.00 35.53 271 GLY A O 1
ATOM 2076 N N . ASN A 1 272 ? -5.606 -2.062 -36.548 1.00 27.62 272 ASN A N 1
ATOM 2077 C CA . ASN A 1 272 ? -5.572 -1.187 -37.707 1.00 27.62 272 ASN A CA 1
ATOM 2078 C C . ASN A 1 272 ? -4.104 -0.979 -38.060 1.00 27.62 272 ASN A C 1
ATOM 2080 O O . ASN A 1 272 ? -3.429 -0.085 -37.554 1.00 27.62 272 ASN A O 1
ATOM 2084 N N . LYS A 1 273 ? -3.599 -1.853 -38.936 1.00 34.44 273 LYS A N 1
ATOM 2085 C CA . LYS A 1 273 ? -2.397 -1.571 -39.718 1.00 34.44 273 LYS A CA 1
ATOM 2086 C C . LYS A 1 273 ? -2.741 -0.427 -40.674 1.00 34.44 273 LYS A C 1
ATOM 2088 O O . LYS A 1 273 ? -3.087 -0.677 -41.823 1.00 34.44 273 LYS A O 1
ATOM 2093 N N . HIS A 1 274 ? -2.670 0.817 -40.209 1.00 29.80 274 HIS A N 1
ATOM 2094 C CA . HIS A 1 274 ? -2.519 1.935 -41.131 1.00 29.80 274 HIS A CA 1
ATOM 2095 C C . HIS A 1 274 ? -1.046 2.002 -41.522 1.00 29.80 274 HIS A C 1
ATOM 2097 O O . HIS A 1 274 ? -0.184 2.491 -40.797 1.00 29.80 274 HIS A O 1
ATOM 2103 N N . PHE A 1 275 ? -0.781 1.379 -42.663 1.00 27.30 275 PHE A N 1
ATOM 2104 C CA . PHE A 1 275 ? 0.448 1.475 -43.422 1.00 27.30 275 PHE A CA 1
ATOM 2105 C C . PHE A 1 275 ? 0.564 2.925 -43.913 1.00 27.30 275 PHE A C 1
ATOM 2107 O O . PHE A 1 275 ? -0.126 3.315 -44.852 1.00 27.30 275 PHE A O 1
ATOM 2114 N N . PHE A 1 276 ? 1.368 3.752 -43.244 1.00 27.83 276 PHE A N 1
ATOM 2115 C CA . PHE A 1 276 ? 1.753 5.047 -43.798 1.00 27.83 276 PHE A CA 1
ATOM 2116 C C . PHE A 1 276 ? 2.922 4.812 -44.752 1.00 27.83 276 PHE A C 1
ATOM 2118 O O . PHE A 1 276 ? 4.061 4.612 -44.332 1.00 27.83 276 PHE A O 1
ATOM 2125 N N . LEU A 1 277 ? 2.591 4.777 -46.043 1.00 26.45 277 LEU A N 1
ATOM 2126 C CA . LEU A 1 277 ? 3.538 5.008 -47.126 1.00 26.45 277 LEU A CA 1
ATOM 2127 C C . LEU A 1 277 ? 4.173 6.386 -46.903 1.00 26.45 277 LEU A C 1
ATOM 2129 O O . LEU A 1 277 ? 3.464 7.382 -46.774 1.00 26.45 277 LEU A O 1
ATOM 2133 N N . TRP A 1 278 ? 5.499 6.416 -46.813 1.00 24.14 278 TRP A N 1
ATOM 2134 C CA . TRP A 1 278 ? 6.283 7.641 -46.926 1.00 24.14 278 TRP A CA 1
ATOM 2135 C C . TRP A 1 278 ? 6.132 8.163 -48.359 1.00 24.14 278 TRP A C 1
ATOM 2137 O O . TRP A 1 278 ? 6.443 7.425 -49.292 1.00 24.14 278 TRP A O 1
ATOM 2147 N N . ASP A 1 279 ? 5.662 9.399 -48.522 1.00 25.22 279 ASP A N 1
ATOM 2148 C CA . ASP A 1 279 ? 5.764 10.127 -49.787 1.00 25.22 279 ASP A CA 1
ATOM 2149 C C . ASP A 1 279 ? 6.673 11.342 -49.581 1.00 25.22 279 ASP A C 1
ATOM 2151 O O . ASP A 1 279 ? 6.541 12.098 -48.612 1.00 25.22 279 ASP A O 1
ATOM 2155 N N . GLU A 1 280 ? 7.661 11.456 -50.459 1.00 31.34 280 GLU A N 1
ATOM 2156 C CA . GLU A 1 280 ? 8.689 12.485 -50.457 1.00 31.34 280 GLU A CA 1
ATOM 2157 C C . GLU A 1 280 ? 8.132 13.796 -51.027 1.00 31.34 280 GLU A C 1
ATOM 2159 O O . GLU A 1 280 ? 7.558 13.817 -52.114 1.00 31.34 280 GLU A O 1
ATOM 2164 N N . GLY A 1 281 ? 8.422 14.932 -50.383 1.00 26.61 281 GLY A N 1
ATOM 2165 C CA . GLY A 1 281 ? 8.551 16.187 -51.127 1.00 26.61 281 GLY A CA 1
ATOM 2166 C C . GLY A 1 281 ? 8.020 17.466 -50.479 1.00 26.61 281 GLY A C 1
ATOM 2167 O O . GLY A 1 281 ? 6.823 17.664 -50.329 1.00 26.61 281 GLY A O 1
ATOM 2168 N N . ARG A 1 282 ? 8.962 18.407 -50.316 1.00 26.42 282 ARG A N 1
ATOM 2169 C CA . ARG A 1 282 ? 8.823 19.879 -50.390 1.00 26.42 282 ARG A CA 1
ATOM 2170 C C . ARG A 1 282 ? 8.245 20.675 -49.199 1.00 26.42 282 ARG A C 1
ATOM 2172 O O . ARG A 1 282 ? 7.058 20.931 -49.087 1.00 26.42 282 ARG A O 1
ATOM 2179 N N . THR A 1 283 ? 9.198 21.204 -48.419 1.00 28.64 283 THR A N 1
ATOM 2180 C CA . THR A 1 283 ? 9.506 22.642 -48.186 1.00 28.64 283 THR A CA 1
ATOM 2181 C C . THR A 1 283 ? 8.387 23.647 -47.844 1.00 28.64 283 THR A C 1
ATOM 2183 O O . THR A 1 283 ? 7.650 24.059 -48.736 1.00 28.64 283 THR A O 1
ATOM 2186 N N . GLY A 1 284 ? 8.466 24.236 -46.635 1.00 25.03 284 GLY A N 1
ATOM 2187 C CA . GLY A 1 284 ? 8.330 25.698 -46.446 1.00 25.03 284 GLY A CA 1
ATOM 2188 C C . GLY A 1 284 ? 7.617 26.235 -45.183 1.00 25.03 284 GLY A C 1
ATOM 2189 O O . GLY A 1 284 ? 6.401 26.326 -45.196 1.00 25.03 284 GLY A O 1
ATOM 2190 N N . TRP A 1 285 ? 8.422 26.618 -44.168 1.00 25.45 285 TRP A N 1
ATOM 2191 C CA . TRP A 1 285 ? 8.397 27.730 -43.165 1.00 25.45 285 TRP A CA 1
ATOM 2192 C C . TRP A 1 285 ? 7.072 28.437 -42.736 1.00 25.45 285 TRP A C 1
ATOM 2194 O O . TRP A 1 285 ? 6.214 28.645 -43.575 1.00 25.45 285 TRP A O 1
ATOM 2204 N N . VAL A 1 286 ? 6.814 29.006 -41.536 1.00 25.20 286 VAL A N 1
ATOM 2205 C CA . VAL A 1 286 ? 7.406 29.195 -40.177 1.00 25.20 286 VAL A CA 1
ATOM 2206 C C . VAL A 1 286 ? 6.304 29.829 -39.303 1.00 25.20 286 VAL A C 1
ATOM 2208 O O . VAL A 1 286 ? 5.630 30.739 -39.775 1.00 25.20 286 VAL A O 1
ATOM 2211 N N . SER A 1 287 ? 6.202 29.466 -38.018 1.00 27.50 287 SER A N 1
ATOM 2212 C CA . SER A 1 287 ? 6.058 30.470 -36.943 1.00 27.50 287 SER A CA 1
ATOM 2213 C C . SER A 1 287 ? 6.631 29.943 -35.621 1.00 27.50 287 SER A C 1
ATOM 2215 O O . SER A 1 287 ? 6.188 28.922 -35.100 1.00 27.50 287 SER A O 1
ATOM 2217 N N . GLU A 1 288 ? 7.646 30.662 -35.147 1.00 25.83 288 GLU A N 1
ATOM 2218 C CA . GLU A 1 288 ? 8.472 30.525 -33.938 1.00 25.83 288 GLU A CA 1
ATOM 2219 C C . GLU A 1 288 ? 7.630 30.388 -32.645 1.00 25.83 288 GLU A C 1
ATOM 2221 O O . GLU A 1 288 ? 6.546 30.950 -32.545 1.00 25.83 288 GLU A O 1
ATOM 2226 N N . SER A 1 289 ? 8.053 29.705 -31.575 1.00 27.45 289 SER A N 1
ATOM 2227 C CA . SER A 1 289 ? 9.274 29.986 -30.805 1.00 27.45 289 SER A CA 1
ATOM 2228 C C . SER A 1 289 ? 9.593 28.871 -29.791 1.00 27.45 289 SER A C 1
ATOM 2230 O O . SER A 1 289 ? 8.692 28.193 -29.306 1.00 27.45 289 SER A O 1
ATOM 2232 N N . PHE A 1 290 ? 10.877 28.797 -29.415 1.00 25.92 290 PHE A N 1
ATOM 2233 C CA . PHE A 1 290 ? 11.557 27.915 -28.445 1.00 25.92 290 PHE A CA 1
ATOM 2234 C C . PHE A 1 290 ? 12.034 26.552 -28.965 1.00 25.92 290 PHE A C 1
ATOM 2236 O O . PHE A 1 290 ? 11.514 25.491 -28.637 1.00 25.92 290 PHE A O 1
ATOM 2243 N N . GLY A 1 291 ? 13.124 26.605 -29.737 1.00 22.86 291 GLY A N 1
ATOM 2244 C CA . GLY A 1 291 ? 14.006 25.468 -29.973 1.00 22.86 291 GLY A CA 1
ATOM 2245 C C . GLY A 1 291 ? 15.131 25.392 -28.938 1.00 22.86 291 GLY A C 1
ATOM 2246 O O . GLY A 1 291 ? 15.724 26.408 -28.590 1.00 22.86 291 GLY A O 1
ATOM 2247 N N . TRP A 1 292 ? 15.459 24.170 -28.522 1.00 22.84 292 TRP A N 1
ATOM 2248 C CA . TRP A 1 292 ? 16.814 23.750 -28.166 1.00 22.84 292 TRP A CA 1
ATOM 2249 C C . TRP A 1 292 ? 17.057 22.413 -28.874 1.00 22.84 292 TRP A C 1
ATOM 2251 O O . TRP A 1 292 ? 16.456 21.401 -28.522 1.00 22.84 292 TRP A O 1
ATOM 2261 N N . TRP A 1 293 ? 17.911 22.418 -29.898 1.00 23.95 293 TRP A N 1
ATOM 2262 C CA . TRP A 1 293 ? 18.516 21.206 -30.447 1.00 23.95 293 TRP A CA 1
ATOM 2263 C C . TRP A 1 293 ? 19.882 21.035 -29.785 1.00 23.95 293 TRP A C 1
ATOM 2265 O O . TRP A 1 293 ? 20.711 21.940 -29.846 1.00 23.95 293 TRP A O 1
ATOM 2275 N N . ALA A 1 294 ? 20.137 19.865 -29.211 1.00 24.94 294 ALA A N 1
ATOM 2276 C CA . ALA A 1 294 ? 21.488 19.338 -29.091 1.00 24.94 294 ALA A CA 1
ATOM 2277 C C . ALA A 1 294 ? 21.556 18.100 -29.986 1.00 24.94 294 ALA A C 1
ATOM 2279 O O . ALA A 1 294 ? 20.904 17.090 -29.730 1.00 24.94 294 ALA A O 1
ATOM 2280 N N . ALA A 1 295 ? 22.301 18.231 -31.079 1.00 25.38 295 ALA A N 1
ATOM 2281 C CA . ALA A 1 295 ? 22.674 17.135 -31.951 1.00 25.38 295 ALA A CA 1
ATOM 2282 C C . ALA A 1 295 ? 23.601 16.167 -31.196 1.00 25.38 295 ALA A C 1
ATOM 2284 O O . ALA A 1 295 ? 24.626 16.592 -30.667 1.00 25.38 295 ALA A O 1
ATOM 2285 N N . CYS A 1 296 ? 23.282 14.874 -31.200 1.00 28.80 296 CYS A N 1
ATOM 2286 C CA . CYS A 1 296 ? 24.295 13.826 -31.095 1.00 28.80 296 CYS A CA 1
ATOM 2287 C C . CYS A 1 296 ? 24.315 13.102 -32.437 1.00 28.80 296 CYS A C 1
ATOM 2289 O O . CYS A 1 296 ? 23.324 12.491 -32.837 1.00 28.80 296 CYS A O 1
ATOM 2291 N N . GLY A 1 297 ? 25.427 13.269 -33.150 1.00 26.17 297 GLY A N 1
ATOM 2292 C CA . GLY A 1 297 ? 25.682 12.638 -34.431 1.00 26.17 297 GLY A CA 1
ATOM 2293 C C . GLY A 1 297 ? 25.700 11.118 -34.323 1.00 26.17 297 GLY A C 1
ATOM 2294 O O . GLY A 1 297 ? 26.107 10.537 -33.321 1.00 26.17 297 GLY A O 1
ATOM 2295 N N . THR A 1 298 ? 25.247 10.500 -35.403 1.00 34.12 298 THR A N 1
ATOM 2296 C CA . THR A 1 298 ? 25.492 9.110 -35.762 1.00 34.12 298 THR A CA 1
ATOM 2297 C C . THR A 1 298 ? 26.993 8.878 -35.927 1.00 34.12 298 THR A C 1
ATOM 2299 O O . THR A 1 298 ? 27.623 9.537 -36.754 1.00 34.12 298 THR A O 1
ATOM 2302 N N . GLY A 1 299 ? 27.547 7.933 -35.176 1.00 26.55 299 GLY A N 1
ATOM 2303 C CA . GLY A 1 299 ? 28.916 7.458 -35.336 1.00 26.55 299 GLY A CA 1
ATOM 2304 C C . GLY A 1 299 ? 29.157 6.270 -34.417 1.00 26.55 299 GLY A C 1
ATOM 2305 O O . GLY A 1 299 ? 29.257 6.438 -33.206 1.00 26.55 299 GLY A O 1
ATOM 2306 N N . GLU A 1 300 ? 29.182 5.072 -34.996 1.00 36.91 300 GLU A N 1
ATOM 2307 C CA . GLU A 1 300 ? 29.815 3.906 -34.389 1.00 36.91 300 GLU A CA 1
ATOM 2308 C C . GLU A 1 300 ? 31.311 4.210 -34.239 1.00 36.91 300 GLU A C 1
ATOM 2310 O O . GLU A 1 300 ? 32.026 4.286 -35.233 1.00 36.91 300 GLU A O 1
ATOM 2315 N N . GLU A 1 301 ? 31.781 4.385 -33.007 1.00 27.48 301 GLU A N 1
ATOM 2316 C CA . GLU A 1 301 ? 33.189 4.222 -32.651 1.00 27.48 301 GLU A CA 1
ATOM 2317 C C . GLU A 1 301 ? 33.254 3.380 -31.373 1.00 27.48 301 GLU A C 1
ATOM 2319 O O . GLU A 1 301 ? 32.640 3.700 -30.350 1.00 27.48 301 GLU A O 1
ATOM 2324 N N . GLU A 1 302 ? 33.969 2.259 -31.462 1.00 31.77 302 GLU A N 1
ATOM 2325 C CA . GLU A 1 302 ? 34.393 1.454 -30.323 1.00 31.77 302 GLU A CA 1
ATOM 2326 C C . GLU A 1 302 ? 35.194 2.338 -29.357 1.00 31.77 302 GLU A C 1
ATOM 2328 O O . GLU A 1 302 ? 36.334 2.708 -29.628 1.00 31.77 302 GLU A O 1
ATOM 2333 N N . CYS A 1 303 ? 34.613 2.671 -28.203 1.00 27.09 303 CYS A N 1
ATOM 2334 C CA . CYS A 1 303 ? 35.367 3.294 -27.120 1.00 27.09 303 CYS A CA 1
ATOM 2335 C C . CYS A 1 303 ? 36.048 2.212 -26.283 1.00 27.09 303 CYS A C 1
ATOM 2337 O O . CYS A 1 303 ? 35.480 1.657 -25.338 1.00 27.09 303 CYS A O 1
ATOM 2339 N N . GLU A 1 304 ? 37.298 1.954 -26.653 1.00 26.47 304 GLU A N 1
ATOM 2340 C CA . GLU A 1 304 ? 38.320 1.342 -25.818 1.00 26.47 304 GLU A CA 1
ATOM 2341 C C . GLU A 1 304 ? 38.426 2.068 -24.462 1.00 26.47 304 GLU A C 1
ATOM 2343 O O . GLU A 1 304 ? 38.317 3.292 -24.343 1.00 26.47 304 GLU A O 1
ATOM 2348 N N . VAL A 1 305 ? 38.624 1.278 -23.410 1.00 39.62 305 VAL A N 1
ATOM 2349 C CA . VAL A 1 305 ? 38.706 1.716 -22.016 1.00 39.62 305 VAL A CA 1
ATOM 2350 C C . VAL A 1 305 ? 39.902 2.647 -21.823 1.00 39.62 305 VAL A C 1
ATOM 2352 O O . VAL A 1 305 ? 41.036 2.188 -21.851 1.00 39.62 305 VAL A O 1
ATOM 2355 N N . ASN A 1 306 ? 39.659 3.926 -21.521 1.00 29.42 306 ASN A N 1
ATOM 2356 C CA . ASN A 1 306 ? 40.576 4.733 -20.711 1.00 29.42 306 ASN A CA 1
ATOM 2357 C C . ASN A 1 306 ? 39.825 5.841 -19.963 1.00 29.42 306 ASN A C 1
ATOM 2359 O O . ASN A 1 306 ? 39.292 6.790 -20.535 1.00 29.42 306 ASN A O 1
ATOM 2363 N N . GLY A 1 307 ? 39.753 5.677 -18.642 1.00 42.22 307 GLY A N 1
ATOM 2364 C CA . GLY A 1 307 ? 39.020 6.557 -17.746 1.00 42.22 307 GLY A CA 1
ATOM 2365 C C . GLY A 1 307 ? 39.657 7.936 -17.597 1.00 42.22 307 GLY A C 1
ATOM 2366 O O . GLY A 1 307 ? 40.870 8.072 -17.472 1.00 42.22 307 GLY A O 1
ATOM 2367 N N . THR A 1 308 ? 38.811 8.959 -17.492 1.00 35.56 308 THR A N 1
ATOM 2368 C CA . THR A 1 308 ? 39.157 10.215 -16.821 1.00 35.56 308 THR A CA 1
ATOM 2369 C C . THR A 1 308 ? 37.952 10.716 -16.022 1.00 35.56 308 THR A C 1
ATOM 2371 O O . THR A 1 308 ? 36.809 10.680 -16.480 1.00 35.56 308 THR A O 1
ATOM 2374 N N . ALA A 1 309 ? 38.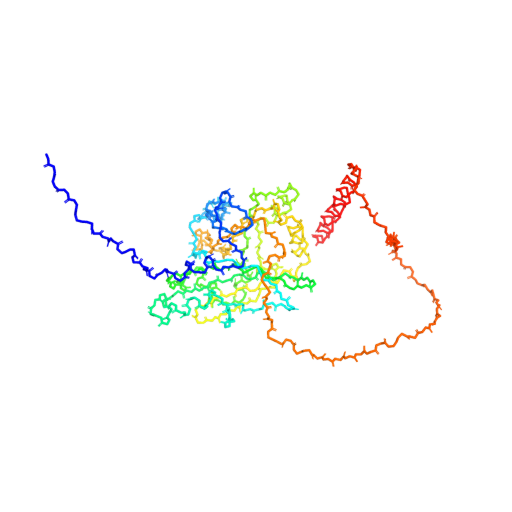210 11.200 -14.804 1.00 39.38 309 ALA A N 1
ATOM 2375 C CA . ALA A 1 309 ? 37.226 11.723 -13.847 1.00 39.38 309 ALA A CA 1
ATOM 2376 C C . ALA A 1 309 ? 36.334 12.858 -14.402 1.00 39.38 309 ALA A C 1
ATOM 2378 O O . ALA A 1 309 ? 35.298 13.186 -13.827 1.00 39.38 309 ALA A O 1
ATOM 2379 N N . HIS A 1 310 ? 36.700 13.427 -15.550 1.00 30.33 310 HIS A N 1
ATOM 2380 C CA . HIS A 1 310 ? 36.018 14.548 -16.180 1.00 30.33 310 HIS A CA 1
ATOM 2381 C C . HIS A 1 310 ? 34.674 14.169 -16.830 1.00 30.33 310 HIS A C 1
ATOM 2383 O O . HIS A 1 310 ? 33.737 14.966 -16.804 1.00 30.33 310 HIS A O 1
ATOM 2389 N N . ALA A 1 311 ? 34.528 12.940 -17.346 1.00 33.84 311 ALA A N 1
ATOM 2390 C CA . ALA A 1 311 ? 33.254 12.457 -17.894 1.00 33.84 311 ALA A CA 1
ATOM 2391 C C . ALA A 1 311 ? 32.217 12.183 -16.786 1.00 33.84 311 ALA A C 1
ATOM 2393 O O . ALA A 1 311 ? 31.039 12.518 -16.931 1.00 33.84 311 ALA A O 1
ATOM 2394 N N . ALA A 1 312 ? 32.672 11.658 -15.642 1.00 34.66 312 ALA A N 1
ATOM 2395 C CA . ALA A 1 312 ? 31.839 11.437 -14.461 1.00 34.66 312 ALA A CA 1
ATOM 2396 C C . ALA A 1 312 ? 31.364 12.761 -13.838 1.00 34.66 312 ALA A C 1
ATOM 2398 O O . ALA A 1 312 ? 30.199 12.888 -13.470 1.00 34.66 312 ALA A O 1
ATOM 2399 N N . GLU A 1 313 ? 32.229 13.778 -13.788 1.00 31.61 313 GLU A N 1
ATOM 2400 C CA . GLU A 1 313 ? 31.874 15.104 -13.270 1.00 31.61 313 GLU A CA 1
ATOM 2401 C C . GLU A 1 313 ? 30.866 15.833 -14.174 1.00 31.61 313 GLU A C 1
ATOM 2403 O O . GLU A 1 313 ? 29.948 16.495 -13.682 1.00 31.61 313 GLU A O 1
ATOM 2408 N N . LYS A 1 314 ? 30.988 15.673 -15.499 1.00 29.52 314 LYS A N 1
ATOM 2409 C CA . LYS A 1 314 ? 30.050 16.252 -16.468 1.00 29.52 314 LYS A CA 1
ATOM 2410 C C . LYS A 1 314 ? 28.676 15.583 -16.373 1.00 29.52 314 LYS A C 1
ATOM 2412 O O . LYS A 1 314 ? 27.682 16.291 -16.279 1.00 29.52 314 LYS A O 1
ATOM 2417 N N . CYS A 1 315 ? 28.628 14.250 -16.267 1.00 31.72 315 CYS A N 1
ATOM 2418 C CA . CYS A 1 315 ? 27.388 13.505 -16.028 1.00 31.72 315 CYS A CA 1
ATOM 2419 C C . CYS A 1 315 ? 26.724 13.906 -14.698 1.00 31.72 315 CYS A C 1
ATOM 2421 O O . CYS A 1 315 ? 25.516 14.116 -14.653 1.00 31.72 315 CYS A O 1
ATOM 2423 N N . HIS A 1 316 ? 27.509 14.086 -13.630 1.00 34.34 316 HIS A N 1
ATOM 2424 C CA . HIS A 1 316 ? 26.998 14.486 -12.316 1.00 34.34 316 HIS A CA 1
ATOM 2425 C C . HIS A 1 316 ? 26.425 15.913 -12.315 1.00 34.34 316 HIS A C 1
ATOM 2427 O O . HIS A 1 316 ? 25.360 16.152 -11.746 1.00 34.34 316 HIS A O 1
ATOM 2433 N N . LYS A 1 317 ? 27.080 16.855 -13.009 1.00 31.95 317 LYS A N 1
ATOM 2434 C CA . LYS A 1 317 ? 26.572 18.227 -13.187 1.00 31.95 317 LYS A CA 1
ATOM 2435 C C . LYS A 1 317 ? 25.292 18.262 -14.022 1.00 31.95 317 LYS A C 1
ATOM 2437 O O . LYS A 1 317 ? 24.384 19.013 -13.685 1.00 31.95 317 LYS A O 1
ATOM 2442 N N . THR A 1 318 ? 25.184 17.439 -15.066 1.00 33.28 318 THR A N 1
ATOM 2443 C CA . THR A 1 318 ? 23.964 17.356 -15.881 1.00 33.28 318 THR A CA 1
ATOM 2444 C C . THR A 1 318 ? 22.795 16.766 -15.087 1.00 33.28 318 THR A C 1
ATOM 2446 O O . THR A 1 318 ? 21.707 17.332 -15.128 1.00 33.28 318 THR A O 1
ATOM 2449 N N . THR A 1 319 ? 23.014 15.716 -14.286 1.00 35.28 319 THR A N 1
ATOM 2450 C CA . THR A 1 319 ? 21.984 15.162 -13.388 1.00 35.28 319 THR A CA 1
ATOM 2451 C C . THR A 1 319 ? 21.513 16.190 -12.357 1.00 35.28 319 THR A C 1
ATOM 2453 O O . THR A 1 319 ? 20.312 16.380 -12.199 1.00 35.28 319 THR A O 1
ATOM 2456 N N . LEU A 1 320 ? 22.435 16.928 -11.727 1.00 33.03 320 LEU A N 1
ATOM 2457 C CA . LEU A 1 320 ? 22.093 17.983 -10.762 1.00 33.03 320 LEU A CA 1
ATOM 2458 C C . LEU A 1 320 ? 21.278 19.126 -11.386 1.00 33.03 320 LEU A C 1
ATOM 2460 O O . LEU A 1 320 ? 20.387 19.667 -10.735 1.00 33.03 320 LEU A O 1
ATOM 2464 N N . LEU A 1 321 ? 21.555 19.486 -12.642 1.00 31.45 321 LEU A N 1
ATOM 2465 C CA . LEU A 1 321 ? 20.802 20.516 -13.364 1.00 31.45 321 LEU A CA 1
ATOM 2466 C C . LEU A 1 321 ? 19.389 20.039 -13.735 1.00 31.45 321 LEU A C 1
ATOM 2468 O O . LEU A 1 321 ? 18.437 20.798 -13.570 1.00 31.45 321 LEU A O 1
ATOM 2472 N N . PHE A 1 322 ? 19.226 18.778 -14.152 1.00 36.69 322 PHE A N 1
ATOM 2473 C CA . PHE A 1 322 ? 17.901 18.182 -14.374 1.00 36.69 322 PHE A CA 1
ATOM 2474 C C . PHE A 1 322 ? 17.082 18.091 -13.081 1.00 36.69 322 PHE A C 1
ATOM 2476 O O . PHE A 1 322 ? 15.878 18.330 -13.091 1.00 36.69 322 PHE A O 1
ATOM 2483 N N . GLU A 1 323 ? 17.726 17.793 -11.955 1.00 40.22 323 GLU A N 1
ATOM 2484 C CA . GLU A 1 323 ? 17.074 17.735 -10.645 1.00 40.22 323 GLU A CA 1
ATOM 2485 C C . GLU A 1 323 ? 16.678 19.107 -10.113 1.00 40.22 323 GLU A C 1
ATOM 2487 O O . GLU A 1 323 ? 15.597 19.260 -9.547 1.00 40.22 323 GLU A O 1
ATOM 2492 N N . GLN A 1 324 ? 17.524 20.118 -10.317 1.00 35.81 324 GLN A N 1
ATOM 2493 C CA . GLN A 1 324 ? 17.181 21.500 -9.995 1.00 35.81 324 GLN A CA 1
ATOM 2494 C C . GLN A 1 324 ? 16.013 21.990 -10.850 1.00 35.81 324 GLN A C 1
ATOM 2496 O O . GLN A 1 324 ? 15.099 22.603 -10.304 1.00 35.81 324 GLN A O 1
ATOM 2501 N N . GLN A 1 325 ? 15.991 21.660 -12.144 1.00 34.88 325 GLN A N 1
ATOM 2502 C CA . GLN A 1 325 ? 14.882 22.016 -13.026 1.00 34.88 325 GLN A CA 1
ATOM 2503 C C . GLN A 1 325 ? 13.585 21.298 -12.628 1.00 34.88 325 GLN A C 1
ATOM 2505 O O . GLN A 1 325 ? 12.567 21.956 -12.460 1.00 34.88 325 GLN A O 1
ATOM 2510 N N . ALA A 1 326 ? 13.621 19.992 -12.345 1.00 38.25 326 ALA A N 1
ATOM 2511 C CA . ALA A 1 326 ? 12.443 19.251 -11.883 1.00 38.25 326 ALA A CA 1
ATOM 2512 C C . ALA A 1 326 ? 11.884 19.799 -10.556 1.00 38.25 326 ALA A C 1
ATOM 2514 O O . ALA A 1 326 ? 10.672 19.854 -10.362 1.00 38.25 326 ALA A O 1
ATOM 2515 N N . MET A 1 327 ? 12.752 20.241 -9.642 1.00 35.19 327 MET A N 1
ATOM 2516 C CA . MET A 1 327 ? 12.340 20.879 -8.387 1.00 35.19 327 MET A CA 1
ATOM 2517 C C . MET A 1 327 ? 11.761 22.285 -8.597 1.00 35.19 327 MET A C 1
ATOM 2519 O O . MET A 1 327 ? 10.834 22.664 -7.880 1.00 35.19 327 MET A O 1
ATOM 2523 N N . LEU A 1 328 ? 12.276 23.046 -9.567 1.00 34.03 328 LEU A N 1
ATOM 2524 C CA . LEU A 1 328 ? 11.726 24.342 -9.972 1.00 34.03 328 LEU A CA 1
ATOM 2525 C C . LEU A 1 328 ? 10.366 24.187 -10.663 1.00 34.03 328 LEU A C 1
ATOM 2527 O O . LEU A 1 328 ? 9.451 24.946 -10.359 1.00 34.03 328 LEU A O 1
ATOM 2531 N N . ASP A 1 329 ? 10.197 23.162 -11.497 1.00 34.50 329 ASP A N 1
ATOM 2532 C CA . ASP A 1 329 ? 8.932 22.854 -12.170 1.00 34.50 329 ASP A CA 1
ATOM 2533 C C . ASP A 1 329 ? 7.865 22.376 -11.164 1.00 34.50 329 ASP A C 1
ATOM 2535 O O . ASP A 1 329 ? 6.704 22.774 -11.247 1.00 34.50 329 ASP A O 1
ATOM 2539 N N . ILE A 1 330 ? 8.258 21.593 -10.147 1.00 37.56 330 ILE A N 1
ATOM 2540 C CA . ILE A 1 330 ? 7.386 21.220 -9.018 1.00 37.56 330 ILE A CA 1
ATOM 2541 C C . ILE A 1 330 ? 6.998 22.454 -8.192 1.00 37.56 330 ILE A C 1
ATOM 2543 O O . ILE A 1 330 ? 5.848 22.566 -7.781 1.00 37.56 330 ILE A O 1
ATOM 2547 N N . ALA A 1 331 ? 7.927 23.383 -7.945 1.00 30.08 331 ALA A N 1
ATOM 2548 C CA . ALA A 1 331 ? 7.639 24.613 -7.205 1.00 30.08 331 ALA A CA 1
ATOM 2549 C C . ALA A 1 331 ? 6.726 25.574 -7.990 1.00 30.08 331 ALA A C 1
ATOM 2551 O O . ALA A 1 331 ? 5.867 26.215 -7.390 1.00 30.08 331 ALA A O 1
ATOM 2552 N N . ALA A 1 332 ? 6.877 25.639 -9.316 1.00 28.09 332 ALA A N 1
ATOM 2553 C CA . ALA A 1 332 ? 6.040 26.447 -10.201 1.00 28.09 332 ALA A CA 1
ATOM 2554 C C . ALA A 1 332 ? 4.617 25.879 -10.354 1.00 28.09 332 ALA A C 1
ATOM 2556 O O . ALA A 1 332 ? 3.670 26.644 -10.474 1.00 28.09 332 ALA A O 1
ATOM 2557 N N . ALA A 1 333 ? 4.445 24.555 -10.281 1.00 32.94 333 ALA A N 1
ATOM 2558 C CA . ALA A 1 333 ? 3.134 23.897 -10.326 1.00 32.94 333 ALA A CA 1
ATOM 2559 C C . ALA A 1 333 ? 2.314 24.019 -9.019 1.00 32.94 333 ALA A C 1
ATOM 2561 O O . ALA A 1 333 ? 1.202 23.495 -8.944 1.00 32.94 333 ALA A O 1
ATOM 2562 N N . ILE A 1 334 ? 2.871 24.653 -7.980 1.00 33.81 334 ILE A N 1
ATOM 2563 C CA . ILE A 1 334 ? 2.257 24.831 -6.651 1.00 33.81 334 ILE A CA 1
ATOM 2564 C C . ILE A 1 334 ? 1.764 26.286 -6.432 1.00 33.81 334 ILE A C 1
ATOM 2566 O O . ILE A 1 334 ? 1.168 26.576 -5.393 1.00 33.81 334 ILE A O 1
ATOM 2570 N N . GLN A 1 335 ? 1.954 27.190 -7.405 1.00 28.08 335 GLN A N 1
ATOM 2571 C CA . GLN A 1 335 ? 1.342 28.533 -7.441 1.00 28.08 335 GLN A CA 1
ATOM 2572 C C . GLN A 1 335 ? 0.083 28.557 -8.309 1.00 28.08 335 GLN A C 1
ATOM 2574 O O . GLN A 1 335 ? -0.851 29.299 -7.932 1.00 28.08 335 GLN A O 1
#